Protein AF-A0A0H2KGY8-F1 (afdb_monomer_lite)

Organism: NCBI:txid264251

Radius of gyration: 19.15 Å; chains: 1; bounding box: 70×40×46 Å

InterPro domains:
  IPR005532 Sulfatase-modifying factor enzyme-like domain [PF03781] (2-150)
  IPR016187 C-type lectin fold [SSF56436] (2-151)
  IPR042095 Sulfatase-modifying factor enzyme superfamily [G3DSA:3.90.1580.10] (1-151)
  IPR051043 Sulfatase Modifying Factor and Kinase [PTHR23150] (2-151)

Foldseek 3Di:
DFLVVQLVVQQVQQVVVVWHRQWDDDPPDIAGPLATQTKDFAALLRLLCLQCLPPPDQHQDDDVQAEQACVVPDDAADPWPPHDAHNVRDGHSAERAWAWHPDALFLFFDAQWTWTGHYYNHHDSVQRTSPHIDTDHRPDDDRRYDHDIDGHRADDPPFRAGRPDGPVVSVVRLPDPDDRDPRGDHYDDDDPVVVVVVPDDPDDDDD

Structure (mmCIF, N/CA/C/O backbone):
data_AF-A0A0H2KGY8-F1
#
_entry.id   AF-A0A0H2KGY8-F1
#
loop_
_atom_site.group_PDB
_atom_site.id
_atom_site.type_symbol
_atom_site.label_atom_id
_atom_site.label_alt_id
_atom_site.label_comp_id
_atom_site.label_asym_id
_atom_site.label_entity_id
_atom_site.label_seq_id
_atom_site.pdbx_PDB_ins_code
_atom_site.Cartn_x
_atom_site.Cartn_y
_atom_site.Cartn_z
_atom_site.occupancy
_atom_site.B_iso_or_equiv
_atom_site.auth_seq_id
_atom_site.auth_comp_id
_atom_site.auth_asym_id
_atom_site.auth_atom_id
_atom_site.pdbx_PDB_model_num
ATOM 1 N N . MET A 1 1 ? -6.769 6.946 -8.749 1.00 94.50 1 MET A N 1
ATOM 2 C CA . MET A 1 1 ? -7.733 6.275 -7.845 1.00 94.50 1 MET A CA 1
ATOM 3 C C . MET A 1 1 ? -7.487 6.747 -6.419 1.00 94.50 1 MET A C 1
ATOM 5 O O . MET A 1 1 ? -6.328 6.918 -6.056 1.00 94.50 1 MET A O 1
ATOM 9 N N . THR A 1 2 ? -8.541 6.986 -5.640 1.00 98.50 2 THR A N 1
ATOM 10 C CA . THR A 1 2 ? -8.428 7.381 -4.224 1.00 98.50 2 THR A CA 1
ATOM 11 C C . THR A 1 2 ? -8.202 6.165 -3.323 1.00 98.50 2 THR A C 1
ATOM 13 O O . THR A 1 2 ? -8.442 5.025 -3.727 1.00 98.50 2 THR A O 1
ATOM 16 N N . TRP A 1 3 ? -7.773 6.387 -2.081 1.00 98.62 3 TRP A N 1
ATOM 17 C CA . TRP A 1 3 ? -7.630 5.303 -1.106 1.00 98.62 3 TRP A CA 1
ATOM 18 C C . TRP A 1 3 ? -8.990 4.683 -0.749 1.00 98.62 3 TRP A C 1
ATOM 20 O O . TRP A 1 3 ? -9.120 3.462 -0.666 1.00 98.62 3 TRP A O 1
ATOM 30 N N . PHE A 1 4 ? -10.035 5.511 -0.621 1.00 98.62 4 PHE A N 1
ATOM 31 C CA . PHE A 1 4 ? -11.399 5.034 -0.369 1.00 98.62 4 PHE A CA 1
ATOM 32 C C . PHE A 1 4 ? -11.933 4.159 -1.509 1.00 98.62 4 PHE A C 1
ATOM 34 O O . PHE A 1 4 ? -12.575 3.144 -1.254 1.00 98.62 4 PHE A O 1
ATOM 41 N N . GLU A 1 5 ? -11.639 4.499 -2.766 1.00 98.62 5 GLU A N 1
ATOM 42 C CA . GLU A 1 5 ? -11.985 3.638 -3.901 1.00 98.62 5 GLU A CA 1
ATOM 43 C C . GLU A 1 5 ? -11.273 2.290 -3.835 1.00 98.62 5 GLU A C 1
ATOM 45 O O . GLU A 1 5 ? -11.898 1.268 -4.102 1.00 98.62 5 GLU A O 1
ATOM 50 N N . ALA A 1 6 ? -9.996 2.269 -3.445 1.00 98.69 6 ALA A N 1
ATOM 51 C CA . ALA A 1 6 ? -9.239 1.030 -3.310 1.00 98.69 6 ALA A CA 1
ATOM 52 C C . ALA A 1 6 ? -9.815 0.128 -2.195 1.00 98.69 6 ALA A C 1
ATOM 54 O O . ALA A 1 6 ? -9.963 -1.081 -2.382 1.00 98.69 6 ALA A O 1
ATOM 55 N N . VAL A 1 7 ? -10.237 0.718 -1.071 1.00 98.75 7 VAL A N 1
ATOM 56 C CA . VAL A 1 7 ? -10.975 0.037 0.012 1.00 98.75 7 VAL A CA 1
ATOM 57 C C . VAL A 1 7 ? -12.304 -0.540 -0.485 1.00 98.75 7 VAL A C 1
ATOM 59 O O . VAL A 1 7 ? -12.612 -1.711 -0.245 1.00 98.75 7 VAL A O 1
ATOM 62 N N . LEU A 1 8 ? -13.098 0.259 -1.202 1.00 98.62 8 LEU A N 1
ATOM 63 C CA . LEU A 1 8 ? -14.385 -0.184 -1.741 1.00 98.62 8 LEU A CA 1
ATOM 64 C C . LEU A 1 8 ? -14.212 -1.280 -2.796 1.00 98.62 8 LEU A C 1
ATOM 66 O O . LEU A 1 8 ? -15.003 -2.225 -2.821 1.00 98.62 8 LEU A O 1
ATOM 70 N N . TRP A 1 9 ? -13.159 -1.195 -3.610 1.00 98.75 9 TRP A N 1
ATOM 71 C CA . TRP A 1 9 ? -12.784 -2.235 -4.561 1.00 98.75 9 TRP A CA 1
ATOM 72 C C . TRP A 1 9 ? -12.484 -3.553 -3.844 1.00 98.75 9 TRP A C 1
ATOM 74 O O . TRP A 1 9 ? -13.033 -4.584 -4.224 1.00 98.75 9 TRP A O 1
ATOM 84 N N . CYS A 1 10 ? -11.702 -3.524 -2.758 1.00 98.81 10 CYS A N 1
ATOM 85 C CA . CYS A 1 10 ? -11.408 -4.714 -1.950 1.00 98.81 10 CYS A CA 1
ATOM 86 C C . CYS A 1 10 ? -12.689 -5.371 -1.408 1.00 98.81 10 CYS A C 1
ATOM 88 O O . CYS A 1 10 ? -12.879 -6.586 -1.510 1.00 98.81 10 CYS A O 1
ATOM 90 N N . ASN A 1 11 ? -13.618 -4.565 -0.889 1.00 98.75 11 ASN A N 1
ATOM 91 C CA . ASN A 1 11 ? -14.912 -5.058 -0.424 1.00 98.75 11 ASN A CA 1
ATOM 92 C C . ASN A 1 11 ? -15.760 -5.648 -1.560 1.00 98.75 11 ASN A C 1
ATOM 94 O O . ASN A 1 11 ? -16.399 -6.683 -1.375 1.00 98.75 11 ASN A O 1
ATOM 98 N N . ALA A 1 12 ? -15.791 -5.008 -2.731 1.00 98.75 12 ALA A N 1
ATOM 99 C CA . ALA A 1 12 ? -16.514 -5.515 -3.896 1.00 98.75 12 ALA A CA 1
ATOM 100 C C . ALA A 1 12 ? -15.925 -6.847 -4.388 1.00 98.75 12 ALA A C 1
ATOM 102 O O . ALA A 1 12 ? -16.672 -7.808 -4.566 1.00 98.75 12 ALA A O 1
ATOM 103 N N . ALA A 1 13 ? -14.598 -6.933 -4.514 1.00 98.75 13 ALA A N 1
ATOM 104 C CA . ALA A 1 13 ? -13.891 -8.156 -4.885 1.00 98.75 13 ALA A CA 1
ATOM 105 C C . ALA A 1 13 ? -14.159 -9.296 -3.890 1.00 98.75 13 ALA A C 1
ATOM 107 O O . ALA A 1 13 ? -14.380 -10.432 -4.301 1.00 98.75 13 ALA A O 1
ATOM 108 N N . SER A 1 14 ? -14.222 -8.985 -2.589 1.00 98.75 14 SER A N 1
ATOM 109 C CA . SER A 1 14 ? -14.538 -9.973 -1.547 1.00 98.75 14 SER A CA 1
ATOM 110 C C . SER A 1 14 ? -15.927 -10.568 -1.750 1.00 98.75 14 SER A C 1
ATOM 112 O O . SER A 1 14 ? -16.069 -11.785 -1.796 1.00 98.75 14 SER A O 1
ATOM 114 N N . ARG A 1 15 ? -16.941 -9.725 -1.984 1.00 98.69 15 ARG A N 1
ATOM 115 C CA . ARG A 1 15 ? -18.316 -10.191 -2.230 1.00 98.69 15 ARG A CA 1
ATOM 116 C C . ARG A 1 15 ? -18.423 -11.042 -3.491 1.00 98.69 15 ARG A C 1
ATOM 118 O O . ARG A 1 15 ? -19.097 -12.065 -3.466 1.00 98.69 15 ARG A O 1
ATOM 125 N N . VAL A 1 16 ? -17.745 -10.648 -4.572 1.00 98.69 16 VAL A N 1
ATOM 126 C CA . VAL A 1 16 ? -17.701 -11.434 -5.819 1.00 98.69 16 VAL A CA 1
ATOM 127 C C . VAL A 1 16 ? -17.074 -12.810 -5.584 1.00 98.69 16 VAL A C 1
ATOM 129 O O . VAL A 1 16 ? -17.535 -13.795 -6.152 1.00 98.69 16 VAL A O 1
ATOM 132 N N . ALA A 1 17 ? -16.069 -12.893 -4.712 1.00 98.31 17 ALA A N 1
ATOM 133 C CA . ALA A 1 17 ? -15.433 -14.146 -4.320 1.00 98.31 17 ALA A CA 1
ATOM 134 C C . ALA A 1 17 ? -16.204 -14.940 -3.243 1.00 98.31 17 ALA A C 1
ATOM 136 O O . ALA A 1 17 ? -15.725 -15.988 -2.816 1.00 98.31 17 ALA A O 1
ATOM 137 N N . GLY A 1 18 ? -17.373 -14.469 -2.789 1.00 98.38 18 GLY A N 1
ATOM 138 C CA . GLY A 1 18 ? -18.147 -15.119 -1.724 1.00 98.38 18 GLY A CA 1
ATOM 139 C C . GLY A 1 18 ? -17.507 -15.016 -0.334 1.00 98.38 18 GLY A C 1
ATOM 140 O O . GLY A 1 18 ? -17.745 -15.870 0.514 1.00 98.38 18 GLY A O 1
ATOM 141 N N . LEU A 1 19 ? -16.675 -13.997 -0.111 1.00 98.38 19 LEU A N 1
ATOM 142 C CA . LEU A 1 19 ? -15.965 -13.743 1.140 1.00 98.38 19 LEU A CA 1
ATOM 143 C C . LEU A 1 19 ? -16.581 -12.559 1.884 1.00 98.38 19 LEU A C 1
ATOM 145 O O . LEU A 1 19 ? -17.023 -11.579 1.271 1.00 98.38 19 LEU A O 1
ATOM 149 N N . ASP A 1 20 ? -16.514 -12.608 3.212 1.00 97.62 20 ASP A N 1
ATOM 150 C CA . ASP A 1 20 ? -16.867 -11.467 4.049 1.00 97.62 20 ASP A CA 1
ATOM 151 C C . ASP A 1 20 ? -15.932 -10.282 3.748 1.00 97.62 20 ASP A C 1
ATOM 153 O O . ASP A 1 20 ? -14.711 -10.460 3.727 1.00 97.62 20 ASP A O 1
ATOM 157 N N . PRO A 1 21 ? -16.450 -9.063 3.513 1.00 98.31 21 PRO A N 1
ATOM 158 C CA . PRO A 1 21 ? -15.619 -7.885 3.277 1.00 98.31 21 PRO A CA 1
ATOM 159 C C . PRO A 1 21 ? -14.675 -7.578 4.446 1.00 98.31 21 PRO A C 1
ATOM 161 O O . PRO A 1 21 ? -15.061 -7.700 5.607 1.00 98.31 21 PRO A O 1
ATOM 164 N N . ALA A 1 22 ? -13.457 -7.118 4.148 1.00 97.81 22 ALA A N 1
ATOM 165 C CA . ALA A 1 22 ? -12.486 -6.756 5.181 1.00 97.81 22 ALA A CA 1
ATOM 166 C C . ALA A 1 22 ? -12.804 -5.423 5.868 1.00 97.81 22 ALA A C 1
ATOM 168 O O . ALA A 1 22 ? -12.417 -5.213 7.016 1.00 97.81 22 ALA A O 1
ATOM 169 N N . TYR A 1 23 ? -13.503 -4.510 5.191 1.00 98.00 23 TYR A N 1
ATOM 170 C CA . TYR A 1 23 ? -13.713 -3.157 5.694 1.00 98.00 23 TYR A CA 1
ATOM 171 C C . TYR A 1 23 ? -15.179 -2.849 5.982 1.00 98.00 23 TYR A C 1
ATOM 173 O O . TYR A 1 23 ? -16.049 -3.051 5.132 1.00 98.00 23 TYR A O 1
ATOM 181 N N . ARG A 1 24 ? -15.437 -2.239 7.140 1.00 97.31 24 ARG A N 1
ATOM 182 C CA . ARG A 1 24 ? -16.672 -1.497 7.421 1.00 97.31 24 ARG A CA 1
ATOM 183 C C . ARG A 1 24 ? -16.429 -0.017 7.135 1.00 97.31 24 ARG A C 1
ATOM 185 O O . ARG A 1 24 ? -15.443 0.542 7.613 1.00 97.31 24 ARG A O 1
ATOM 192 N N . VAL A 1 25 ? -17.304 0.592 6.338 1.00 97.00 25 VAL A N 1
ATOM 193 C CA . VAL A 1 25 ? -17.170 1.978 5.867 1.00 97.00 25 VAL A CA 1
ATOM 194 C C . VAL A 1 25 ? -18.399 2.775 6.297 1.00 97.00 25 VAL A C 1
ATOM 196 O O . VAL A 1 25 ? -19.513 2.414 5.930 1.00 97.00 25 VAL A O 1
ATOM 199 N N . GLU A 1 26 ? -18.182 3.852 7.049 1.00 94.44 26 GLU A N 1
ATOM 200 C CA . GLU A 1 26 ? -19.204 4.750 7.605 1.00 94.44 26 GLU A CA 1
ATOM 201 C C . GLU A 1 26 ? -18.752 6.202 7.389 1.00 94.44 26 GLU A C 1
ATOM 203 O O . GLU A 1 26 ? -17.868 6.715 8.079 1.00 94.44 26 GLU A O 1
ATOM 208 N N . GLY A 1 27 ? -19.303 6.874 6.373 1.00 91.31 27 GLY A N 1
ATOM 209 C CA . GLY A 1 27 ? -18.808 8.188 5.951 1.00 91.31 27 GLY A CA 1
ATOM 210 C C . GLY A 1 27 ? -17.329 8.129 5.539 1.00 91.31 27 GLY A C 1
ATOM 211 O O . GLY A 1 27 ? -16.971 7.391 4.623 1.00 91.31 27 GLY A O 1
ATOM 212 N N . ARG A 1 28 ? -16.465 8.903 6.216 1.00 91.06 28 ARG A N 1
ATOM 213 C CA . ARG A 1 28 ? -14.992 8.833 6.055 1.00 91.06 28 ARG A CA 1
ATOM 214 C C . ARG A 1 28 ? -14.332 7.789 6.965 1.00 91.06 28 ARG A C 1
ATOM 216 O O . ARG A 1 28 ? -13.154 7.483 6.789 1.00 91.06 28 ARG A O 1
ATOM 223 N N . GLY A 1 29 ? -15.069 7.245 7.932 1.00 93.81 29 GLY A N 1
ATOM 224 C CA . GLY A 1 29 ? -14.580 6.218 8.841 1.00 93.81 29 GLY A CA 1
ATOM 225 C C . GLY A 1 29 ? -14.447 4.879 8.125 1.00 93.81 29 GLY A C 1
ATOM 226 O O . GLY A 1 29 ? -15.413 4.364 7.570 1.00 93.81 29 GLY A O 1
ATOM 227 N N . VAL A 1 30 ? -13.249 4.297 8.157 1.00 96.31 30 VAL A N 1
ATOM 228 C CA . VAL A 1 30 ? -12.995 2.943 7.653 1.00 96.31 30 VAL A CA 1
ATOM 229 C C . VAL A 1 30 ? -12.371 2.123 8.767 1.00 96.31 30 VAL A C 1
ATOM 231 O O . VAL A 1 30 ? -11.297 2.461 9.263 1.00 96.31 30 VAL A O 1
ATOM 234 N N . ARG A 1 31 ? -13.043 1.037 9.151 1.00 95.19 31 ARG A N 1
ATOM 235 C CA . ARG A 1 31 ? -12.545 0.067 10.131 1.00 95.19 31 ARG A CA 1
ATOM 236 C C . ARG A 1 31 ? -12.232 -1.241 9.422 1.00 95.19 31 ARG A C 1
ATOM 238 O O . ARG A 1 31 ? -13.043 -1.725 8.636 1.00 95.19 31 ARG A O 1
ATOM 245 N N . TRP A 1 32 ? -11.068 -1.807 9.708 1.00 96.19 32 TRP A N 1
ATOM 246 C CA . TRP A 1 32 ? -10.650 -3.103 9.184 1.00 96.19 32 TRP A CA 1
ATOM 247 C C . TRP A 1 32 ? -10.973 -4.216 10.189 1.00 96.19 32 TRP A C 1
ATOM 249 O O . TRP A 1 32 ? -10.483 -4.180 11.316 1.00 96.19 32 TRP A O 1
ATOM 259 N N . ASP A 1 33 ? -11.775 -5.208 9.785 1.00 96.00 33 ASP A N 1
ATOM 260 C CA . ASP A 1 33 ? -11.857 -6.494 10.487 1.00 96.00 33 ASP A CA 1
ATOM 261 C C . ASP A 1 33 ? -10.672 -7.369 10.058 1.00 96.00 33 ASP A C 1
ATOM 263 O O . ASP A 1 33 ? -10.681 -8.005 9.002 1.00 96.00 33 ASP A O 1
ATOM 267 N N . VAL A 1 34 ? -9.634 -7.397 10.893 1.00 96.12 34 VAL A N 1
ATOM 268 C CA . VAL A 1 34 ? -8.391 -8.154 10.659 1.00 96.12 34 VAL A CA 1
ATOM 269 C C . VAL A 1 34 ? -8.590 -9.674 10.596 1.00 96.12 34 VAL A C 1
ATOM 271 O O . VAL A 1 34 ? -7.661 -10.393 10.226 1.00 96.12 34 VAL A O 1
ATOM 274 N N . ARG A 1 35 ? -9.786 -10.177 10.930 1.00 95.50 35 ARG A N 1
ATOM 275 C CA . ARG 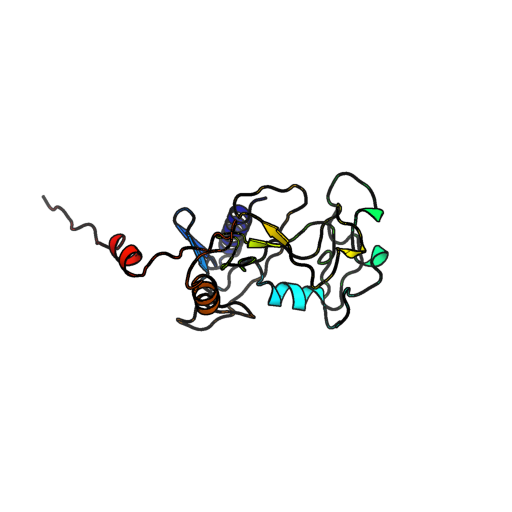A 1 35 ? -10.149 -11.601 10.854 1.00 95.50 35 ARG A CA 1
ATOM 276 C C . ARG A 1 35 ? -10.866 -11.969 9.561 1.00 95.50 35 ARG A C 1
ATOM 278 O O . ARG A 1 35 ? -11.108 -13.147 9.317 1.00 95.50 35 ARG A O 1
ATOM 285 N N . SER A 1 36 ? -11.256 -10.982 8.760 1.00 96.44 36 SER A N 1
ATOM 286 C CA . SER A 1 36 ? -11.915 -11.244 7.487 1.00 96.44 36 SER A CA 1
ATOM 287 C C . SER A 1 36 ? -10.983 -12.026 6.558 1.00 96.44 36 SER A C 1
ATOM 289 O O . SER A 1 36 ? -9.810 -11.692 6.403 1.00 96.44 36 SER A O 1
ATOM 291 N N . ALA A 1 37 ? -11.530 -13.046 5.895 1.00 97.12 37 ALA A N 1
ATOM 292 C CA . ALA A 1 37 ? -10.838 -13.775 4.837 1.00 97.12 37 ALA A CA 1
ATOM 293 C C . ALA A 1 37 ? -10.828 -13.024 3.486 1.00 97.12 37 ALA A C 1
ATOM 295 O O . ALA A 1 37 ? -10.258 -13.517 2.511 1.00 97.12 37 ALA A O 1
ATOM 296 N N . GLY A 1 38 ? -11.482 -11.861 3.414 1.00 98.31 38 GLY A N 1
ATOM 297 C CA . GLY A 1 38 ? -11.648 -11.057 2.212 1.00 98.31 38 GLY A CA 1
ATOM 298 C C . GLY A 1 38 ? -10.370 -10.374 1.725 1.00 98.31 38 GLY A C 1
ATOM 299 O O . GLY A 1 38 ? -9.297 -10.452 2.329 1.00 98.31 38 GLY A O 1
ATOM 300 N N . TYR A 1 39 ? -10.506 -9.687 0.594 1.00 98.81 39 TYR A N 1
ATOM 301 C CA . TYR A 1 39 ? -9.469 -8.828 0.037 1.00 98.81 39 TYR A CA 1
ATOM 302 C C . TYR A 1 39 ? -9.341 -7.534 0.831 1.00 98.81 39 TYR A C 1
ATOM 304 O O . TYR A 1 39 ? -10.320 -6.997 1.356 1.00 98.81 39 TYR A O 1
ATOM 312 N N . ARG A 1 40 ? -8.119 -7.010 0.859 1.00 98.62 40 ARG A N 1
ATOM 313 C CA . ARG A 1 40 ? -7.737 -5.798 1.580 1.00 98.62 40 ARG A CA 1
ATOM 314 C C . ARG A 1 40 ? -6.497 -5.164 0.959 1.00 98.62 40 ARG A C 1
ATOM 316 O O . ARG A 1 40 ? -5.756 -5.812 0.223 1.00 98.62 40 ARG A O 1
ATOM 323 N N . LEU A 1 41 ? -6.234 -3.912 1.304 1.00 98.69 41 LEU A N 1
ATOM 324 C CA . LEU A 1 41 ? -4.923 -3.313 1.090 1.00 98.69 41 LEU A CA 1
ATOM 325 C C . LEU A 1 41 ? -3.885 -4.001 1.997 1.00 98.69 41 LEU A C 1
ATOM 327 O O . LEU A 1 41 ? -4.217 -4.374 3.131 1.00 98.69 41 LEU A O 1
ATOM 331 N N . PRO A 1 42 ? -2.642 -4.184 1.525 1.00 98.62 42 PRO A N 1
ATOM 332 C CA . PRO A 1 42 ? -1.557 -4.666 2.366 1.00 98.62 42 PRO A CA 1
ATOM 333 C C . PRO A 1 42 ? -1.198 -3.619 3.425 1.00 98.62 42 PRO A C 1
ATOM 335 O O . PRO A 1 42 ? -1.366 -2.412 3.207 1.00 98.62 42 PRO A O 1
ATOM 338 N N . THR A 1 43 ? -0.658 -4.065 4.556 1.00 98.50 43 THR A N 1
ATOM 339 C CA . THR A 1 43 ? 0.103 -3.160 5.426 1.00 98.50 43 THR A CA 1
ATOM 340 C C . THR A 1 43 ? 1.419 -2.776 4.744 1.00 98.50 43 THR A C 1
ATOM 342 O O . THR A 1 43 ? 1.901 -3.476 3.850 1.00 98.50 43 THR A O 1
ATOM 345 N N . GLU A 1 44 ? 2.061 -1.689 5.170 1.00 98.31 44 GLU A N 1
ATOM 346 C CA . GLU A 1 44 ? 3.386 -1.315 4.662 1.00 98.31 44 GLU A CA 1
ATOM 347 C C . GLU A 1 44 ? 4.432 -2.409 4.893 1.00 98.31 44 GLU A C 1
ATOM 349 O O . GLU A 1 44 ? 5.338 -2.579 4.073 1.00 98.31 44 GLU A O 1
ATOM 354 N N . ALA A 1 45 ? 4.323 -3.136 6.007 1.00 97.94 45 ALA A N 1
ATOM 355 C CA . ALA A 1 45 ? 5.247 -4.210 6.346 1.00 97.94 45 ALA A CA 1
ATOM 356 C C . ALA A 1 45 ? 5.029 -5.438 5.453 1.00 97.94 45 ALA A C 1
ATOM 358 O O . ALA A 1 45 ? 6.003 -5.998 4.947 1.00 97.94 45 ALA A O 1
ATOM 359 N N . GLU A 1 46 ? 3.775 -5.820 5.197 1.00 98.44 46 GLU A N 1
ATOM 360 C CA . GLU A 1 46 ? 3.452 -6.872 4.227 1.00 98.44 46 GLU A CA 1
ATOM 361 C C . GLU A 1 46 ? 3.923 -6.490 2.828 1.00 98.44 46 GLU A C 1
ATOM 363 O O . GLU A 1 46 ? 4.574 -7.292 2.158 1.00 98.44 46 GLU A O 1
ATOM 368 N N . TRP A 1 47 ? 3.645 -5.254 2.407 1.00 98.75 47 TRP A N 1
ATOM 369 C CA . TRP A 1 47 ? 4.053 -4.741 1.107 1.00 98.75 47 TRP A CA 1
ATOM 370 C C . TRP A 1 47 ? 5.574 -4.788 0.946 1.00 98.75 47 TRP A C 1
ATOM 372 O O . TRP A 1 47 ? 6.080 -5.283 -0.062 1.00 98.75 47 TRP A O 1
ATOM 382 N N . GLU A 1 48 ? 6.329 -4.321 1.947 1.00 98.69 48 GLU A N 1
ATOM 383 C CA . GLU A 1 48 ? 7.790 -4.314 1.872 1.00 98.69 48 GLU A CA 1
ATOM 384 C C . GLU A 1 48 ? 8.361 -5.731 1.867 1.00 98.69 48 GLU A C 1
ATOM 386 O O . GLU A 1 48 ? 9.259 -6.024 1.074 1.00 98.69 48 GLU A O 1
ATOM 391 N N . HIS A 1 49 ? 7.837 -6.618 2.714 1.00 98.12 49 HIS A N 1
ATOM 392 C CA . HIS A 1 49 ? 8.249 -8.018 2.747 1.00 98.12 49 HIS A CA 1
ATOM 393 C C . HIS A 1 49 ? 8.008 -8.695 1.391 1.00 98.12 49 HIS A C 1
ATOM 395 O O . HIS A 1 49 ? 8.918 -9.307 0.824 1.00 98.12 49 HIS A O 1
ATOM 401 N N . ALA A 1 50 ? 6.805 -8.512 0.844 1.00 98.44 50 ALA A N 1
ATOM 402 C CA . ALA A 1 50 ? 6.407 -9.025 -0.455 1.00 98.44 50 ALA A CA 1
ATOM 403 C C . ALA A 1 50 ? 7.290 -8.464 -1.574 1.00 98.44 50 ALA A C 1
ATOM 405 O O . ALA A 1 50 ? 7.793 -9.240 -2.380 1.00 98.44 50 ALA A O 1
ATOM 406 N N . CYS A 1 51 ? 7.548 -7.151 -1.595 1.00 98.75 51 CYS A N 1
ATOM 407 C CA . CYS A 1 51 ? 8.427 -6.502 -2.568 1.00 98.75 51 CYS A CA 1
ATOM 408 C C . CYS A 1 51 ? 9.855 -7.047 -2.492 1.00 98.75 51 CYS A C 1
ATOM 410 O O . CYS A 1 51 ? 10.478 -7.301 -3.523 1.00 98.75 51 CYS A O 1
ATOM 412 N N . ARG A 1 52 ? 10.399 -7.212 -1.283 1.00 98.69 52 ARG A N 1
ATOM 413 C CA . ARG A 1 52 ? 11.775 -7.674 -1.077 1.00 98.69 52 ARG A CA 1
ATOM 414 C C . ARG A 1 52 ? 11.998 -9.089 -1.585 1.00 98.69 52 ARG A C 1
ATOM 416 O O . ARG A 1 52 ? 13.110 -9.367 -2.036 1.00 98.69 52 ARG A O 1
ATOM 423 N N . GLY A 1 53 ? 10.993 -9.965 -1.510 1.00 98.00 53 GLY A N 1
ATOM 424 C CA . GLY A 1 53 ? 11.080 -11.332 -2.032 1.00 98.00 53 GLY A CA 1
ATOM 425 C C . GLY A 1 53 ? 12.325 -12.076 -1.534 1.00 98.00 53 GLY A C 1
ATOM 426 O O . GLY A 1 53 ? 13.040 -12.678 -2.325 1.00 98.00 53 GLY A O 1
ATOM 427 N N . GLY A 1 54 ? 12.661 -11.929 -0.247 1.00 97.31 54 GLY A N 1
ATOM 428 C CA . GLY A 1 54 ? 13.855 -12.523 0.373 1.00 97.31 54 GLY A CA 1
ATOM 429 C C . GLY A 1 54 ? 15.156 -11.709 0.280 1.00 97.31 54 GLY A C 1
ATOM 430 O O . GLY A 1 54 ? 16.152 -12.090 0.890 1.00 97.31 54 GLY A O 1
ATOM 431 N N . THR A 1 55 ? 15.179 -10.575 -0.426 1.00 97.88 55 THR A N 1
ATOM 432 C CA . THR A 1 55 ? 16.362 -9.697 -0.506 1.00 97.88 55 THR A CA 1
ATOM 433 C C . THR A 1 55 ? 16.392 -8.640 0.606 1.00 97.88 55 THR A C 1
ATOM 435 O O . THR A 1 55 ? 15.362 -8.142 1.056 1.00 97.88 55 THR A O 1
ATOM 438 N N . SER A 1 56 ? 17.586 -8.233 1.041 1.00 96.50 56 SER A N 1
ATOM 439 C CA . SER A 1 56 ? 17.776 -7.133 2.007 1.00 96.50 56 SER A CA 1
ATOM 440 C C . SER A 1 56 ? 18.098 -5.787 1.342 1.00 96.50 56 SER A C 1
ATOM 442 O O . SER A 1 56 ? 18.036 -4.736 1.982 1.00 96.50 56 SER A O 1
ATOM 444 N N . GLY A 1 57 ? 18.419 -5.803 0.046 1.00 96.19 57 GLY A N 1
ATOM 445 C CA . GLY A 1 57 ? 18.800 -4.620 -0.719 1.00 96.19 57 GLY A CA 1
ATOM 446 C C . GLY A 1 57 ? 17.644 -3.641 -0.968 1.00 96.19 57 GLY A C 1
ATOM 447 O O . GLY A 1 57 ? 16.481 -3.945 -0.707 1.00 96.19 57 GLY A O 1
ATOM 448 N N . PRO A 1 58 ? 17.938 -2.447 -1.509 1.00 97.25 58 PRO A N 1
ATOM 449 C CA . PRO A 1 58 ? 16.912 -1.464 -1.857 1.00 97.25 58 PRO A CA 1
ATOM 450 C C . PRO A 1 58 ? 16.008 -1.917 -3.012 1.00 97.25 58 PRO A C 1
ATOM 452 O O . PRO A 1 58 ? 14.943 -1.340 -3.200 1.00 97.25 58 PRO A O 1
ATOM 455 N N . ARG A 1 59 ? 16.436 -2.903 -3.806 1.00 98.25 59 ARG A N 1
ATOM 456 C CA . ARG A 1 59 ? 15.693 -3.502 -4.920 1.00 98.25 59 ARG A CA 1
ATOM 457 C C . ARG A 1 59 ? 16.030 -4.989 -4.988 1.00 98.25 59 ARG A C 1
ATOM 459 O O . ARG A 1 59 ? 17.126 -5.372 -4.581 1.00 98.25 59 ARG A O 1
ATOM 466 N N . TYR A 1 60 ? 15.137 -5.788 -5.564 1.00 97.94 60 TYR A N 1
ATOM 467 C CA . TYR A 1 60 ? 15.347 -7.225 -5.788 1.00 97.94 60 TYR A CA 1
ATOM 468 C C . TYR A 1 60 ? 16.078 -7.540 -7.108 1.00 97.94 60 TYR A C 1
ATOM 470 O O . TYR A 1 60 ? 16.215 -8.699 -7.482 1.00 97.94 60 TYR A O 1
ATOM 478 N N . GLY A 1 61 ? 16.569 -6.517 -7.815 1.00 97.62 61 GLY A N 1
ATOM 479 C CA . GLY A 1 61 ? 17.375 -6.663 -9.024 1.00 97.62 61 GLY A CA 1
ATOM 480 C C . GLY A 1 61 ? 17.811 -5.316 -9.618 1.00 97.62 61 GLY A C 1
ATOM 481 O O . GLY A 1 61 ? 17.503 -4.257 -9.053 1.00 97.62 61 GLY A O 1
ATOM 482 N N . PRO A 1 62 ? 18.544 -5.331 -10.748 1.00 97.75 62 PRO A N 1
ATOM 483 C CA . PRO A 1 62 ? 18.911 -4.122 -11.483 1.00 97.75 62 PRO A CA 1
ATOM 484 C C . PRO A 1 62 ? 17.664 -3.350 -11.923 1.00 97.75 62 PRO A C 1
ATOM 486 O O . PRO A 1 62 ? 16.760 -3.935 -12.511 1.00 97.75 62 PRO A O 1
ATOM 489 N N . VAL A 1 63 ? 17.614 -2.039 -11.665 1.00 97.38 63 VAL A N 1
ATOM 490 C CA . VAL A 1 63 ? 16.377 -1.242 -11.795 1.00 97.38 63 VAL A CA 1
ATOM 491 C C . VAL A 1 63 ? 15.722 -1.345 -13.178 1.00 97.38 63 VAL A C 1
ATOM 493 O O . VAL A 1 63 ? 14.535 -1.634 -13.246 1.00 97.38 63 VAL A O 1
ATOM 496 N N . GLY A 1 64 ? 16.493 -1.250 -14.266 1.00 97.00 64 GLY A N 1
ATOM 497 C CA . GLY A 1 64 ? 15.962 -1.373 -15.631 1.00 97.00 64 GLY A CA 1
ATOM 498 C C . GLY A 1 64 ? 15.453 -2.773 -16.002 1.00 97.00 64 GLY A C 1
ATOM 499 O O . GLY A 1 64 ? 14.809 -2.933 -17.031 1.00 97.00 64 GLY A O 1
ATOM 500 N N . ALA A 1 65 ? 15.726 -3.796 -15.186 1.00 98.25 65 ALA A N 1
ATOM 501 C CA . ALA A 1 65 ? 15.205 -5.148 -15.381 1.00 98.25 65 ALA A CA 1
ATOM 502 C C . ALA A 1 65 ? 13.929 -5.413 -14.566 1.00 98.25 65 ALA A C 1
ATOM 504 O O . ALA A 1 65 ? 13.122 -6.252 -14.963 1.00 98.25 65 ALA A O 1
ATOM 505 N N . VAL A 1 66 ? 13.747 -4.714 -13.440 1.00 98.44 66 VAL A N 1
ATOM 506 C CA . VAL A 1 66 ? 12.707 -5.028 -12.445 1.00 98.44 66 VAL A CA 1
ATOM 507 C C . VAL A 1 66 ? 11.655 -3.940 -12.252 1.00 98.44 66 VAL A C 1
ATOM 509 O O . VAL A 1 66 ? 10.660 -4.200 -11.584 1.00 98.44 66 VAL A O 1
ATOM 512 N N . ALA A 1 67 ? 11.863 -2.742 -12.799 1.00 98.31 67 ALA A N 1
ATOM 513 C CA . ALA A 1 67 ? 10.992 -1.598 -12.563 1.00 98.31 67 ALA A CA 1
ATOM 514 C C . ALA A 1 67 ? 10.734 -0.774 -13.827 1.00 98.31 67 ALA A C 1
ATOM 516 O O . ALA A 1 67 ? 11.549 -0.743 -14.751 1.00 98.31 67 ALA A O 1
ATOM 517 N N . TRP A 1 68 ? 9.595 -0.086 -13.827 1.00 97.94 68 TRP A N 1
ATOM 518 C CA . TRP A 1 68 ? 9.284 0.997 -14.758 1.00 97.94 68 TRP A CA 1
ATOM 519 C C . TRP A 1 68 ? 9.478 2.338 -14.055 1.00 97.94 68 TRP A C 1
ATOM 521 O O . TRP A 1 68 ? 8.860 2.583 -13.019 1.00 97.94 68 TRP A O 1
ATOM 531 N N . THR A 1 69 ? 10.336 3.192 -14.596 1.00 98.00 69 THR A N 1
ATOM 532 C CA . THR A 1 69 ? 10.772 4.451 -13.974 1.00 98.00 69 THR A CA 1
ATOM 533 C C . THR A 1 69 ? 10.794 5.583 -14.998 1.00 98.00 69 THR A C 1
ATOM 535 O O . THR A 1 69 ? 10.609 5.348 -16.192 1.00 98.00 69 THR A O 1
ATOM 538 N N . ALA A 1 70 ? 11.109 6.802 -14.556 1.00 97.38 70 ALA A N 1
ATOM 539 C CA . ALA A 1 70 ? 11.204 7.962 -15.441 1.00 97.38 70 ALA A CA 1
ATOM 540 C C . ALA A 1 70 ? 12.247 7.789 -16.560 1.00 97.38 70 ALA A C 1
ATOM 542 O O . ALA A 1 70 ? 12.123 8.412 -17.613 1.00 97.38 70 ALA A O 1
ATOM 543 N N . ASP A 1 71 ? 13.261 6.942 -16.353 1.00 97.62 71 ASP A N 1
ATOM 544 C CA . ASP A 1 71 ? 14.302 6.668 -17.351 1.00 97.62 71 ASP A CA 1
ATOM 545 C C . ASP A 1 71 ? 13.767 5.868 -18.554 1.00 97.62 71 ASP A C 1
ATOM 547 O O . ASP A 1 71 ? 14.364 5.902 -19.628 1.00 97.62 71 ASP A O 1
ATOM 551 N N . ASP A 1 72 ? 12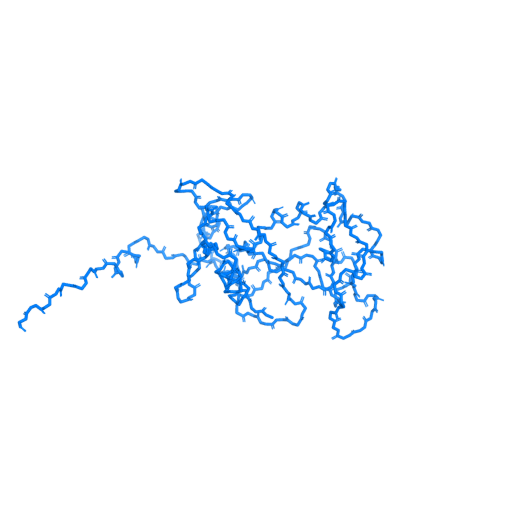.629 5.184 -18.402 1.00 96.88 72 ASP A N 1
ATOM 552 C CA . ASP A 1 72 ? 11.973 4.434 -19.480 1.00 96.88 72 ASP A CA 1
ATOM 553 C C . ASP A 1 72 ? 11.127 5.331 -20.402 1.00 96.88 72 ASP A C 1
ATOM 555 O O . ASP A 1 72 ? 10.643 4.881 -21.446 1.00 96.88 72 ASP A O 1
ATOM 559 N N . GLY A 1 73 ? 10.942 6.600 -20.022 1.00 91.81 73 GLY A N 1
ATOM 560 C CA . GLY A 1 73 ? 10.102 7.566 -20.722 1.00 91.81 73 GLY A CA 1
ATOM 561 C C . GLY A 1 73 ? 8.614 7.194 -20.747 1.00 91.81 73 GLY A C 1
ATOM 562 O O . GLY A 1 73 ? 8.178 6.181 -20.200 1.00 91.81 73 GLY A O 1
ATOM 563 N N . GLY A 1 74 ? 7.819 8.021 -21.431 1.00 87.19 74 GLY A N 1
ATOM 564 C CA . GLY A 1 74 ? 6.364 7.883 -21.543 1.00 87.19 74 GLY A CA 1
ATOM 565 C C . GLY A 1 74 ? 5.569 8.823 -20.646 1.00 87.19 74 GLY A C 1
ATOM 566 O O . GLY A 1 74 ? 6.128 9.612 -19.892 1.00 87.19 74 GLY A O 1
ATOM 567 N N . ASP A 1 75 ? 4.252 8.721 -20.774 1.00 91.81 75 ASP A N 1
ATOM 568 C CA . ASP A 1 75 ? 3.237 9.592 -20.178 1.00 91.81 75 ASP A CA 1
ATOM 569 C C . ASP A 1 75 ? 2.228 8.817 -19.311 1.00 91.81 75 ASP A C 1
ATOM 571 O O . ASP A 1 75 ? 1.155 9.323 -18.995 1.00 91.81 75 ASP A O 1
ATOM 575 N N . GLY A 1 76 ? 2.552 7.579 -18.925 1.00 95.31 76 GLY A N 1
ATOM 576 C CA . GLY A 1 76 ? 1.627 6.748 -18.170 1.00 95.31 76 GLY A CA 1
ATOM 577 C C . GLY A 1 76 ? 2.169 5.378 -17.769 1.00 95.31 76 GLY A C 1
ATOM 578 O O . GLY A 1 76 ? 3.263 4.978 -18.192 1.00 95.31 76 GLY A O 1
ATOM 579 N N . PRO A 1 77 ? 1.379 4.632 -16.974 1.00 96.31 77 PRO A N 1
ATOM 580 C CA . PRO A 1 77 ? 1.726 3.285 -16.552 1.00 96.31 77 PRO A CA 1
ATOM 581 C C . PRO A 1 77 ? 1.863 2.333 -17.745 1.00 96.31 77 PRO A C 1
ATOM 583 O O . PRO A 1 77 ? 1.312 2.542 -18.829 1.00 96.31 77 PRO A O 1
ATOM 586 N N . ARG A 1 78 ? 2.613 1.254 -17.535 1.00 96.94 78 ARG A N 1
ATOM 587 C CA . ARG A 1 78 ? 2.838 0.186 -18.513 1.00 96.94 78 ARG A CA 1
ATOM 588 C C . ARG A 1 78 ? 1.959 -1.028 -18.208 1.00 96.94 78 ARG A C 1
ATOM 590 O O . ARG A 1 78 ? 1.562 -1.208 -17.052 1.00 96.94 78 ARG A O 1
ATOM 597 N N . PRO A 1 79 ? 1.677 -1.882 -19.214 1.00 97.19 79 PRO A N 1
ATOM 598 C CA . PRO A 1 79 ? 1.073 -3.186 -18.971 1.00 97.19 79 PRO A CA 1
ATOM 599 C C . PRO A 1 79 ? 1.820 -3.942 -17.867 1.00 97.19 79 PRO A C 1
ATOM 601 O O . PRO A 1 79 ? 3.055 -3.966 -17.846 1.00 97.19 79 PRO A O 1
ATOM 604 N N . VAL A 1 80 ? 1.059 -4.530 -16.943 1.00 98.12 80 VAL A N 1
ATOM 605 C CA . VAL A 1 80 ? 1.608 -5.280 -15.806 1.00 98.12 80 VAL A CA 1
ATOM 606 C C . VAL A 1 80 ? 2.427 -6.482 -16.274 1.00 98.12 80 VAL A C 1
ATOM 608 O O . VAL A 1 80 ? 2.203 -7.020 -17.359 1.00 98.12 80 VAL A O 1
ATOM 611 N N . ALA A 1 81 ? 3.370 -6.909 -15.439 1.00 97.94 81 ALA A N 1
ATOM 612 C CA . ALA A 1 81 ? 4.294 -8.010 -15.687 1.00 97.94 81 ALA A CA 1
AT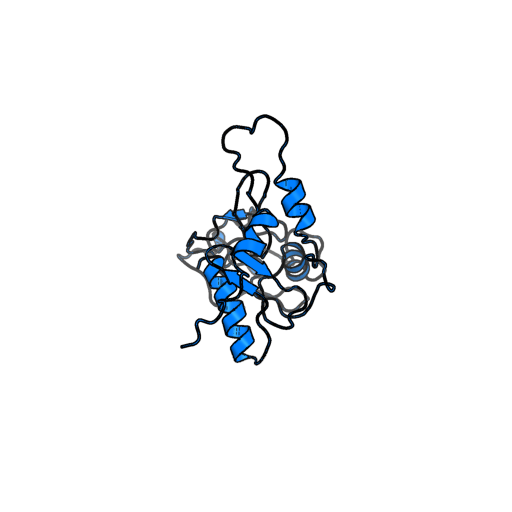OM 613 C C . ALA A 1 81 ? 5.210 -7.820 -16.914 1.00 97.94 81 ALA A C 1
ATOM 615 O O . ALA A 1 81 ? 5.713 -8.788 -17.480 1.00 97.94 81 ALA A O 1
ATOM 616 N N . GLY A 1 82 ? 5.483 -6.567 -17.299 1.00 97.44 82 GLY A N 1
ATOM 617 C CA . GLY A 1 82 ? 6.453 -6.229 -18.351 1.00 97.44 82 GLY A CA 1
ATOM 618 C C . GLY A 1 82 ? 7.924 -6.260 -17.904 1.00 97.44 82 GLY A C 1
ATOM 619 O O . GLY A 1 82 ? 8.827 -6.220 -18.740 1.00 97.44 82 GLY A O 1
ATOM 620 N N . ARG A 1 83 ? 8.178 -6.321 -16.591 1.00 98.00 83 ARG A N 1
ATOM 621 C CA . ARG A 1 83 ? 9.510 -6.426 -15.969 1.00 98.00 83 ARG A CA 1
ATOM 622 C C . ARG A 1 83 ? 9.647 -7.728 -15.184 1.00 98.00 83 ARG A C 1
ATOM 624 O O . ARG A 1 83 ? 8.647 -8.382 -14.885 1.00 98.00 83 ARG A O 1
ATOM 631 N N . LEU A 1 84 ? 10.882 -8.111 -14.854 1.00 98.62 84 LEU A N 1
ATOM 632 C CA . LEU A 1 84 ? 11.158 -9.353 -14.130 1.00 98.62 84 LEU A CA 1
ATOM 633 C C . LEU A 1 84 ? 10.508 -9.346 -12.735 1.00 98.62 84 LEU A C 1
ATOM 635 O O . LEU A 1 84 ? 10.563 -8.320 -12.047 1.00 98.62 84 LEU A O 1
ATOM 639 N N . PRO A 1 85 ? 9.932 -10.481 -12.298 1.00 98.75 85 PRO A N 1
ATOM 640 C CA . PRO A 1 85 ? 9.390 -10.602 -10.956 1.00 98.75 85 PRO A CA 1
ATOM 641 C C . PRO A 1 85 ? 10.503 -10.734 -9.915 1.00 98.75 85 PRO A C 1
ATOM 643 O O . PRO A 1 85 ? 11.658 -11.032 -10.233 1.00 98.75 85 PRO A O 1
ATOM 646 N N . ASN A 1 86 ? 10.140 -10.567 -8.648 1.00 98.62 86 ASN A N 1
ATOM 647 C CA . ASN A 1 86 ? 10.988 -10.979 -7.533 1.00 98.62 86 ASN A CA 1
ATOM 648 C C . ASN A 1 86 ? 10.895 -12.500 -7.268 1.00 98.62 86 ASN A C 1
ATOM 650 O O . ASN A 1 86 ? 10.170 -13.224 -7.951 1.00 98.62 86 ASN A O 1
ATOM 654 N N . ALA A 1 87 ? 11.606 -13.004 -6.252 1.00 98.56 87 ALA A N 1
ATOM 655 C CA . ALA A 1 87 ? 11.638 -14.441 -5.949 1.00 98.56 87 ALA A CA 1
ATOM 656 C C . ALA A 1 87 ? 10.298 -15.023 -5.450 1.00 98.56 87 ALA A C 1
ATOM 658 O O . ALA A 1 87 ? 10.147 -16.240 -5.407 1.00 98.56 87 ALA A O 1
ATOM 659 N N . PHE A 1 88 ? 9.323 -14.180 -5.091 1.00 98.44 88 PHE A N 1
ATOM 660 C CA . PHE A 1 88 ? 7.955 -14.603 -4.765 1.00 98.44 88 PHE A CA 1
ATOM 661 C C . PHE A 1 88 ? 7.034 -14.610 -5.994 1.00 98.44 88 PHE A C 1
ATOM 663 O O . PHE A 1 88 ? 5.843 -14.881 -5.868 1.00 98.44 88 PHE A O 1
ATOM 670 N N . GLY A 1 89 ? 7.563 -14.308 -7.185 1.00 98.44 89 GLY A N 1
ATOM 671 C CA . GLY A 1 89 ? 6.782 -14.227 -8.418 1.00 98.44 89 GLY A CA 1
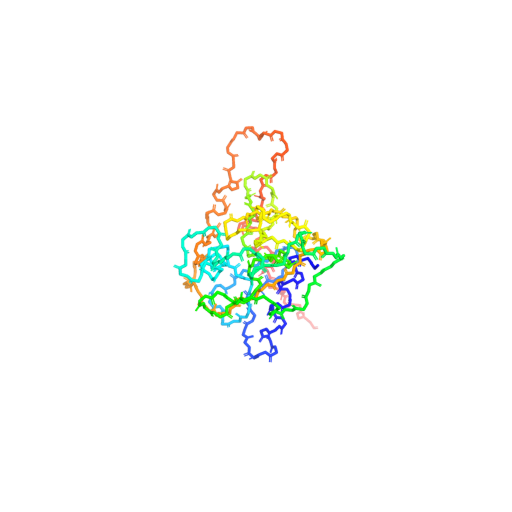ATOM 672 C C . GLY A 1 89 ? 5.980 -12.931 -8.556 1.00 98.44 89 GLY A C 1
ATOM 673 O O . GLY A 1 89 ? 5.121 -12.839 -9.429 1.00 98.44 89 GLY A O 1
ATOM 674 N N . LEU A 1 90 ? 6.233 -11.922 -7.714 1.00 98.56 90 LEU A N 1
ATOM 675 C CA . LEU A 1 90 ? 5.525 -10.647 -7.786 1.00 98.56 90 LEU A CA 1
ATOM 676 C C . LEU A 1 90 ? 6.198 -9.712 -8.786 1.00 98.56 90 LEU A C 1
ATOM 678 O O . LEU A 1 90 ? 7.401 -9.459 -8.709 1.00 98.56 90 LEU A O 1
ATOM 682 N N . HIS A 1 91 ? 5.388 -9.175 -9.692 1.00 98.69 91 HIS A N 1
ATOM 683 C CA . HIS A 1 91 ? 5.780 -8.145 -10.644 1.00 98.69 91 HIS A CA 1
ATOM 684 C C . HIS A 1 91 ? 5.375 -6.755 -10.156 1.00 98.69 91 HIS A C 1
ATOM 686 O O . HIS A 1 91 ? 4.424 -6.605 -9.379 1.00 98.69 91 HIS A O 1
ATOM 692 N N . ASP A 1 92 ? 6.089 -5.751 -10.666 1.00 98.44 92 ASP A N 1
ATOM 693 C CA . ASP A 1 92 ? 5.760 -4.329 -10.538 1.00 98.44 92 ASP A CA 1
ATOM 694 C C . ASP A 1 92 ? 5.581 -3.849 -9.089 1.00 98.44 92 ASP A C 1
ATOM 696 O O . ASP A 1 92 ? 4.891 -2.870 -8.845 1.00 98.44 92 ASP A O 1
ATOM 700 N N . THR A 1 93 ? 6.217 -4.499 -8.105 1.00 98.38 93 THR A N 1
ATOM 701 C CA . THR A 1 93 ? 6.307 -3.930 -6.747 1.00 98.38 93 THR A CA 1
ATOM 702 C C . THR A 1 93 ? 7.330 -2.789 -6.692 1.00 98.38 93 THR A C 1
ATOM 704 O O . THR A 1 93 ? 7.481 -2.132 -5.672 1.00 98.38 93 THR A O 1
ATOM 707 N N . LEU A 1 94 ? 8.086 -2.551 -7.766 1.00 98.44 94 LEU A N 1
ATOM 708 C CA . LEU A 1 94 ? 8.973 -1.403 -7.919 1.00 98.44 94 LEU A CA 1
ATOM 709 C C . LEU A 1 94 ? 8.620 -0.668 -9.211 1.00 98.44 94 LEU A C 1
ATOM 711 O O . LEU A 1 94 ? 8.724 -1.238 -10.297 1.00 98.44 94 LEU A O 1
ATOM 715 N N . GLY A 1 95 ? 8.281 0.614 -9.098 1.00 98.19 95 GLY A N 1
ATOM 716 C CA . GLY A 1 95 ? 7.934 1.442 -10.246 1.00 98.19 95 GLY A CA 1
ATOM 717 C C . GLY A 1 95 ? 6.542 1.136 -10.800 1.00 98.19 95 GLY A C 1
ATOM 718 O O . GLY A 1 95 ? 5.704 0.538 -10.137 1.00 98.19 95 GLY A O 1
ATOM 719 N N . ASN A 1 96 ? 6.312 1.540 -12.047 1.00 98.06 96 ASN A N 1
ATOM 720 C CA . ASN A 1 96 ? 5.005 1.546 -12.709 1.00 98.06 96 ASN A CA 1
ATOM 721 C C . ASN A 1 96 ? 4.013 2.478 -12.004 1.00 98.06 96 ASN A C 1
ATOM 723 O O . ASN A 1 96 ? 3.839 3.607 -12.441 1.00 98.06 96 ASN A O 1
ATOM 727 N N . VAL A 1 97 ? 3.426 2.078 -10.882 1.00 98.31 97 VAL A N 1
ATOM 728 C CA . VAL A 1 97 ? 2.550 2.937 -10.078 1.00 98.31 97 VAL A CA 1
ATOM 729 C C . VAL A 1 97 ? 2.889 2.794 -8.603 1.00 98.31 97 VAL A C 1
ATOM 731 O O . VAL A 1 97 ? 3.238 1.718 -8.130 1.00 98.31 97 VAL A O 1
ATOM 734 N N . TRP A 1 98 ? 2.716 3.878 -7.858 1.00 98.56 98 TRP A N 1
ATOM 735 C CA . TRP A 1 98 ? 2.647 3.815 -6.408 1.00 98.56 98 TRP A CA 1
ATOM 736 C C . TRP A 1 98 ? 1.440 2.994 -5.971 1.00 98.56 98 TRP A C 1
ATOM 738 O O . TRP A 1 98 ? 0.358 3.120 -6.542 1.00 98.56 98 TRP A O 1
ATOM 748 N N . GLU A 1 99 ? 1.590 2.216 -4.908 1.00 98.75 99 GLU A N 1
ATOM 749 C CA . GLU A 1 99 ? 0.519 1.355 -4.405 1.00 98.75 99 GLU A CA 1
ATOM 750 C C . GLU A 1 99 ? 0.051 1.821 -3.025 1.00 98.75 99 GLU A C 1
ATOM 752 O O . GLU A 1 99 ? 0.862 1.972 -2.105 1.00 98.75 99 GLU A O 1
ATOM 757 N N . TRP A 1 100 ? -1.261 2.048 -2.880 1.00 98.81 100 TRP A N 1
ATOM 758 C CA . TRP A 1 100 ? -1.889 2.326 -1.585 1.00 98.81 100 TRP A CA 1
ATOM 759 C C . TRP A 1 100 ? -1.668 1.179 -0.597 1.00 98.81 100 TRP A C 1
ATOM 761 O O . TRP A 1 100 ? -1.914 0.016 -0.916 1.00 98.81 100 TRP A O 1
ATOM 771 N N . CYS A 1 101 ? -1.273 1.529 0.625 1.00 98.75 101 CYS A N 1
ATOM 772 C CA . CYS A 1 101 ? -1.259 0.635 1.781 1.00 98.75 101 CYS A CA 1
ATOM 773 C C . CYS A 1 101 ? -2.356 1.022 2.783 1.00 98.75 101 CYS A C 1
ATOM 775 O O . CYS A 1 101 ? -2.950 2.104 2.714 1.00 98.75 101 CYS A O 1
ATOM 777 N N . TRP A 1 102 ? -2.638 0.123 3.723 1.00 98.31 102 TRP A N 1
ATOM 778 C CA . TRP A 1 102 ? -3.578 0.369 4.816 1.00 98.31 102 TRP A CA 1
ATOM 779 C C . TRP A 1 102 ? -3.111 1.501 5.751 1.00 98.31 102 TRP A C 1
ATOM 781 O O . TRP A 1 102 ? -3.911 2.354 6.149 1.00 98.31 102 TRP A O 1
ATOM 791 N N . ASP A 1 103 ? -1.822 1.517 6.083 1.00 98.25 103 ASP A N 1
ATOM 792 C CA . ASP A 1 103 ? -1.238 2.370 7.115 1.00 98.25 103 ASP A CA 1
ATOM 793 C C . ASP A 1 103 ? -1.405 3.869 6.844 1.00 98.25 103 ASP A C 1
ATOM 795 O O . ASP A 1 103 ? -1.391 4.349 5.703 1.00 98.25 103 ASP A O 1
ATOM 799 N N . TYR A 1 104 ? -1.491 4.633 7.932 1.00 98.00 104 TYR A N 1
ATOM 800 C CA . TYR A 1 104 ? -1.292 6.075 7.879 1.00 98.00 104 TYR A CA 1
ATOM 801 C C . TYR A 1 104 ? 0.178 6.404 7.596 1.00 98.00 104 TYR A C 1
ATOM 803 O O . TYR A 1 104 ? 1.091 5.725 8.064 1.00 98.00 104 TYR A O 1
ATOM 811 N N . ALA A 1 105 ? 0.418 7.483 6.855 1.00 97.12 105 ALA A N 1
ATOM 812 C CA . ALA A 1 105 ? 1.771 7.946 6.567 1.00 97.12 105 ALA A CA 1
ATOM 813 C C . ALA A 1 105 ? 2.486 8.417 7.847 1.00 97.12 105 ALA A C 1
ATOM 815 O O . ALA A 1 105 ? 3.613 7.996 8.121 1.00 97.12 105 ALA A O 1
ATOM 816 N N . ASP A 1 106 ? 1.813 9.279 8.619 1.00 96.50 106 ASP A N 1
ATOM 817 C CA . ASP A 1 106 ? 2.225 9.742 9.948 1.00 96.50 106 ASP A CA 1
ATOM 818 C C . ASP A 1 106 ? 1.030 10.392 10.669 1.00 96.50 106 ASP A C 1
ATOM 820 O O . ASP A 1 106 ? 0.611 11.502 10.322 1.00 96.50 106 ASP A O 1
ATOM 824 N N . THR A 1 107 ? 0.483 9.714 11.681 1.00 97.12 107 THR A N 1
ATOM 825 C CA . THR A 1 107 ? -0.685 10.200 12.432 1.00 97.12 107 THR A CA 1
ATOM 826 C C . THR A 1 107 ? -0.377 11.392 13.337 1.00 97.12 107 THR A C 1
ATOM 828 O O . THR A 1 107 ? -1.308 12.082 13.744 1.00 97.12 107 THR A O 1
ATOM 831 N N . ALA A 1 108 ? 0.893 11.686 13.633 1.00 96.19 108 ALA A N 1
ATOM 832 C CA . ALA A 1 108 ? 1.280 12.865 14.408 1.00 96.19 108 ALA A CA 1
ATOM 833 C C . ALA A 1 108 ? 1.278 14.142 13.555 1.00 96.19 108 ALA A C 1
ATOM 835 O O . ALA A 1 108 ? 1.124 15.246 14.080 1.00 96.19 108 ALA A O 1
ATOM 836 N N . ARG A 1 109 ? 1.474 14.007 12.236 1.00 95.19 109 ARG A N 1
ATOM 837 C CA . ARG A 1 109 ? 1.818 15.141 11.371 1.00 95.19 109 ARG A CA 1
ATOM 838 C C . ARG A 1 109 ? 0.848 15.389 10.226 1.00 95.19 109 ARG A C 1
ATOM 840 O O . ARG A 1 109 ? 0.612 16.554 9.913 1.00 95.19 109 ARG A O 1
ATOM 847 N N . TYR A 1 110 ? 0.323 14.342 9.594 1.00 95.25 110 TYR A N 1
ATOM 848 C CA . TYR A 1 110 ? -0.371 14.449 8.305 1.00 95.25 110 TYR A CA 1
ATOM 849 C C . TYR A 1 110 ? -1.832 13.985 8.349 1.00 95.25 110 TYR A C 1
ATOM 851 O O . TYR A 1 110 ? -2.399 13.631 7.319 1.00 95.25 110 TYR A O 1
ATOM 859 N N . GLY A 1 111 ? -2.461 13.980 9.521 1.00 94.75 111 GLY A N 1
ATOM 860 C CA . GLY A 1 111 ? -3.872 13.642 9.675 1.00 94.75 111 GLY A CA 1
ATOM 861 C C . GLY A 1 111 ? -4.213 12.287 9.057 1.00 94.75 111 GLY A C 1
ATOM 862 O O . GLY A 1 111 ? -3.605 11.270 9.380 1.00 94.75 111 GLY A O 1
ATOM 863 N N . GLU A 1 112 ? -5.186 12.277 8.145 1.00 95.88 112 GLU A N 1
ATOM 864 C CA . GLU A 1 112 ? -5.690 11.057 7.502 1.00 95.88 112 GLU A CA 1
ATOM 865 C C . GLU A 1 112 ? -4.813 10.536 6.349 1.00 95.88 112 GLU A C 1
ATOM 867 O O . GLU A 1 112 ? -5.218 9.593 5.666 1.00 95.88 112 GLU A O 1
ATOM 872 N N . TYR A 1 113 ? -3.646 11.137 6.085 1.00 97.88 113 TYR A N 1
ATOM 873 C CA . TYR A 1 113 ? -2.807 10.741 4.954 1.00 97.88 113 TYR A CA 1
ATOM 874 C C . TYR A 1 113 ? -2.421 9.267 5.057 1.00 97.88 113 TYR A C 1
ATOM 876 O O . TYR A 1 113 ? -1.962 8.796 6.099 1.00 97.88 113 TYR A O 1
ATOM 884 N N . ARG A 1 114 ? -2.571 8.552 3.945 1.00 98.38 114 ARG A N 1
ATOM 885 C CA . ARG A 1 114 ? -2.285 7.122 3.821 1.00 98.38 114 ARG A CA 1
ATOM 886 C C . ARG A 1 114 ? -0.953 6.905 3.134 1.00 98.38 114 ARG A C 1
ATOM 888 O O . ARG A 1 114 ? -0.494 7.763 2.372 1.00 98.38 114 ARG A O 1
ATOM 895 N N . SER A 1 115 ? -0.328 5.773 3.427 1.00 98.25 115 SER A N 1
ATOM 896 C CA . SER A 1 115 ? 0.964 5.447 2.843 1.00 98.25 115 SER A CA 1
ATOM 897 C C . SER A 1 115 ? 0.843 4.886 1.426 1.00 98.25 115 SER A C 1
ATOM 899 O O . SER A 1 115 ? -0.084 4.148 1.086 1.00 98.25 115 SER A O 1
ATOM 901 N N . LEU A 1 116 ? 1.831 5.243 0.614 1.00 98.62 116 LEU A N 1
ATOM 902 C CA . LEU A 1 116 ? 2.093 4.783 -0.737 1.00 98.62 116 LEU A CA 1
ATOM 903 C C . LEU A 1 116 ? 3.499 4.184 -0.796 1.00 98.62 116 LEU A C 1
ATOM 905 O O . LEU A 1 116 ? 4.451 4.747 -0.235 1.00 98.62 116 LEU A O 1
ATOM 909 N N . ARG A 1 117 ? 3.645 3.077 -1.528 1.00 98.75 117 ARG A N 1
ATOM 910 C CA . ARG A 1 117 ? 4.917 2.349 -1.666 1.00 98.75 117 ARG A CA 1
ATOM 911 C C . ARG A 1 117 ? 5.287 2.074 -3.125 1.00 98.75 117 ARG A C 1
ATOM 913 O O . ARG A 1 117 ? 4.443 2.170 -4.009 1.00 98.75 117 ARG A O 1
ATOM 920 N N . GLY A 1 118 ? 6.565 1.769 -3.359 1.00 98.25 118 GLY A N 1
ATOM 921 C CA . GLY A 1 118 ? 7.086 1.259 -4.636 1.00 98.25 118 GLY A CA 1
ATOM 922 C C . GLY A 1 118 ? 7.704 2.282 -5.583 1.00 98.25 118 GLY A C 1
ATOM 923 O O . GLY A 1 118 ? 8.744 1.984 -6.174 1.00 98.25 118 GLY A O 1
ATOM 924 N N . GLY A 1 119 ? 7.150 3.491 -5.679 1.00 98.00 119 GLY A N 1
ATOM 925 C CA . GLY A 1 119 ? 7.518 4.432 -6.743 1.00 98.00 119 GLY A CA 1
ATOM 926 C C . GLY A 1 119 ? 6.679 4.243 -8.006 1.00 98.00 119 GLY A C 1
ATOM 927 O O . GLY A 1 119 ? 6.129 3.170 -8.224 1.00 98.00 119 GLY A O 1
ATOM 928 N N . GLY A 1 120 ? 6.599 5.271 -8.847 1.00 96.81 120 GLY A N 1
ATOM 929 C CA . GLY A 1 120 ? 5.848 5.247 -10.103 1.00 96.81 120 GLY A CA 1
ATOM 930 C C . GLY A 1 120 ? 6.722 5.373 -11.352 1.00 96.81 120 GLY A C 1
ATOM 931 O O . GLY A 1 120 ? 7.930 5.601 -11.288 1.00 96.81 120 GLY A O 1
ATOM 932 N N . TRP A 1 121 ? 6.082 5.280 -12.516 1.00 97.25 121 TRP A N 1
ATOM 933 C CA . TRP A 1 121 ? 6.701 5.471 -13.831 1.00 97.25 121 TRP A CA 1
ATOM 934 C C . TRP A 1 121 ? 7.284 6.881 -14.016 1.00 97.25 121 TRP A C 1
ATOM 936 O O . TRP A 1 121 ? 8.199 7.061 -14.808 1.00 97.25 121 TRP A O 1
ATOM 946 N N . ALA A 1 122 ? 6.793 7.878 -13.277 1.00 96.31 122 ALA A N 1
ATOM 947 C CA . ALA A 1 122 ? 7.300 9.251 -13.310 1.00 96.31 122 ALA A CA 1
ATOM 948 C C . ALA A 1 122 ? 8.446 9.498 -12.309 1.00 96.31 122 ALA A C 1
ATOM 950 O O . ALA A 1 122 ? 9.047 10.576 -12.295 1.00 96.31 122 ALA A O 1
ATOM 951 N N . ASP A 1 123 ? 8.772 8.516 -11.463 1.00 97.38 123 ASP A N 1
ATOM 952 C CA . ASP A 1 123 ? 9.834 8.648 -10.475 1.00 97.38 123 ASP A CA 1
ATOM 953 C C . ASP A 1 123 ? 11.199 8.318 -11.053 1.00 97.38 123 ASP A C 1
ATOM 955 O O . ASP A 1 123 ? 11.413 7.344 -11.777 1.00 97.38 123 ASP A O 1
ATOM 959 N N . ARG A 1 124 ? 12.181 9.107 -10.630 1.00 97.38 124 ARG A N 1
ATOM 960 C CA . ARG A 1 124 ? 13.581 8.835 -10.922 1.00 97.38 124 ARG A CA 1
ATOM 961 C C . ARG A 1 124 ? 13.999 7.491 -10.314 1.00 97.38 124 ARG A C 1
ATOM 963 O O . ARG A 1 124 ? 13.609 7.203 -9.177 1.00 97.38 124 ARG A O 1
ATOM 970 N N . PRO A 1 125 ? 14.870 6.707 -10.977 1.00 97.12 125 PRO A N 1
ATOM 971 C CA . PRO A 1 125 ? 15.218 5.363 -10.523 1.00 97.12 125 PRO A CA 1
ATOM 972 C C . PRO A 1 125 ? 15.713 5.311 -9.084 1.00 97.12 125 PRO A C 1
ATOM 974 O O . PRO A 1 125 ? 15.411 4.363 -8.362 1.00 97.12 125 PRO A O 1
ATOM 977 N N . TRP A 1 126 ? 16.460 6.326 -8.629 1.00 95.38 126 TRP A N 1
ATOM 978 C CA . TRP A 1 126 ? 16.940 6.366 -7.251 1.00 95.38 126 TRP A CA 1
ATOM 979 C C . TRP A 1 126 ? 15.802 6.358 -6.241 1.00 95.38 126 TRP A C 1
ATOM 981 O O . TRP A 1 126 ? 16.024 5.781 -5.189 1.00 95.38 126 TRP A O 1
ATOM 991 N N . ASN A 1 127 ? 14.619 6.903 -6.542 1.00 95.56 127 ASN A N 1
ATOM 992 C CA . ASN A 1 127 ? 13.455 6.919 -5.652 1.00 95.56 127 ASN A CA 1
ATOM 993 C C . ASN A 1 127 ? 12.706 5.572 -5.608 1.00 95.56 127 ASN A C 1
ATOM 995 O O . ASN A 1 127 ? 12.121 5.231 -4.589 1.00 95.56 127 ASN A O 1
ATOM 999 N N . VAL A 1 128 ? 12.794 4.766 -6.668 1.00 98.19 128 VAL A N 1
ATOM 1000 C CA . VAL A 1 128 ? 12.112 3.468 -6.800 1.00 98.19 128 VAL A CA 1
ATOM 1001 C C . VAL A 1 128 ? 12.858 2.389 -6.006 1.00 98.19 128 VAL A C 1
ATOM 1003 O O . VAL A 1 128 ? 13.852 1.824 -6.479 1.00 98.19 128 VAL A O 1
ATOM 1006 N N . ARG A 1 129 ? 12.445 2.155 -4.751 1.00 98.38 129 ARG A N 1
ATOM 1007 C CA . ARG A 1 129 ? 13.104 1.242 -3.792 1.00 98.38 129 ARG A CA 1
ATOM 1008 C C . ARG A 1 129 ? 12.092 0.593 -2.844 1.00 98.38 129 ARG A C 1
ATOM 1010 O O . ARG A 1 129 ? 11.117 1.224 -2.462 1.00 98.38 129 ARG A O 1
ATOM 1017 N N . ALA A 1 130 ? 12.398 -0.600 -2.337 1.00 98.25 130 ALA A N 1
ATOM 1018 C CA . ALA A 1 130 ? 11.536 -1.345 -1.415 1.00 98.25 130 ALA A CA 1
ATOM 1019 C C . ALA A 1 130 ? 11.178 -0.554 -0.140 1.00 98.25 130 ALA A C 1
ATOM 1021 O O . ALA A 1 130 ? 10.064 -0.648 0.353 1.00 98.25 130 ALA A O 1
ATOM 1022 N N . GLY A 1 131 ? 12.085 0.287 0.365 1.00 97.50 131 GLY A N 1
ATOM 1023 C CA . GLY A 1 131 ? 11.858 1.104 1.566 1.00 97.50 131 GLY A CA 1
ATOM 1024 C C . GLY A 1 131 ? 11.289 2.509 1.326 1.00 97.50 131 GLY A C 1
ATOM 1025 O O . GLY A 1 131 ? 11.271 3.308 2.257 1.00 97.50 131 GLY A O 1
ATOM 1026 N N . VAL A 1 132 ? 10.910 2.879 0.094 1.00 97.94 132 VAL A N 1
ATOM 1027 C CA . VAL A 1 132 ? 10.444 4.249 -0.195 1.00 97.94 132 VAL A CA 1
ATOM 1028 C C . VAL A 1 132 ? 9.001 4.480 0.265 1.00 97.94 132 VAL A C 1
ATOM 1030 O O . VAL A 1 132 ? 8.096 3.743 -0.118 1.00 97.94 132 VAL A O 1
ATOM 1033 N N . ARG A 1 133 ? 8.769 5.528 1.057 1.00 96.75 133 ARG A N 1
ATOM 1034 C CA . ARG A 1 133 ? 7.444 5.872 1.592 1.00 96.75 133 ARG A CA 1
ATOM 1035 C C . ARG A 1 133 ? 7.029 7.255 1.099 1.00 96.75 133 ARG A C 1
ATOM 1037 O O . ARG A 1 133 ? 7.819 8.197 1.191 1.00 96.75 133 ARG A O 1
ATOM 1044 N N . ARG A 1 134 ? 5.796 7.381 0.610 1.00 96.44 134 ARG A N 1
ATOM 1045 C CA . ARG A 1 134 ? 5.139 8.657 0.280 1.00 96.44 134 ARG A CA 1
ATOM 1046 C C . ARG A 1 134 ? 3.779 8.685 0.974 1.00 96.44 134 ARG A C 1
ATOM 1048 O O . ARG A 1 134 ? 3.090 7.678 0.991 1.00 96.44 134 ARG A O 1
ATOM 1055 N N . GLY A 1 135 ? 3.392 9.818 1.548 1.00 97.19 135 GLY A N 1
ATOM 1056 C CA . GLY A 1 135 ? 2.045 10.013 2.086 1.00 97.19 135 GLY A CA 1
ATOM 1057 C C . GLY A 1 135 ? 1.180 10.793 1.106 1.00 97.19 135 GLY A C 1
ATOM 1058 O O . GLY A 1 135 ? 1.684 11.700 0.443 1.00 97.19 135 GLY A O 1
ATOM 1059 N N . SER A 1 136 ? -0.111 10.481 1.031 1.00 97.94 136 SER A N 1
ATOM 1060 C CA . SER A 1 136 ? -1.077 11.335 0.336 1.00 97.94 136 SER A CA 1
ATOM 1061 C C . SER A 1 136 ? -2.451 11.297 1.002 1.00 97.94 136 SER A C 1
ATOM 1063 O O . SER A 1 136 ? -2.780 10.338 1.705 1.00 97.94 136 SER A O 1
ATOM 1065 N N . ALA A 1 137 ? -3.235 12.357 0.805 1.00 97.56 137 ALA A N 1
ATOM 1066 C CA . ALA A 1 137 ? -4.591 12.449 1.326 1.00 97.56 137 ALA A CA 1
ATOM 1067 C C . ALA A 1 137 ? -5.451 11.303 0.760 1.00 97.56 137 ALA A C 1
ATOM 1069 O O . ALA A 1 137 ? -5.327 10.971 -0.422 1.00 97.56 137 ALA A O 1
ATOM 1070 N N . PRO A 1 138 ? -6.333 10.688 1.564 1.00 97.88 138 PRO A N 1
ATOM 1071 C CA . PRO A 1 138 ? -7.072 9.500 1.141 1.00 97.88 138 PRO A CA 1
ATOM 1072 C C . PRO A 1 138 ? -8.086 9.784 0.022 1.00 97.88 138 PRO A C 1
ATOM 1074 O O . PRO A 1 138 ? -8.500 8.859 -0.674 1.00 97.88 138 PRO A O 1
ATOM 1077 N N . ASP A 1 139 ? -8.475 11.046 -0.170 1.00 97.31 139 ASP A N 1
ATOM 1078 C CA . ASP A 1 139 ? -9.337 11.552 -1.243 1.00 97.31 139 ASP A CA 1
ATOM 1079 C C . ASP A 1 139 ? -8.569 11.994 -2.500 1.00 97.31 139 ASP A C 1
ATOM 1081 O O . ASP A 1 139 ? -9.185 12.233 -3.543 1.00 97.31 139 ASP A O 1
ATOM 1085 N N . ALA A 1 140 ? -7.236 12.057 -2.444 1.00 97.25 140 ALA A N 1
ATOM 1086 C CA . ALA A 1 140 ? -6.433 12.469 -3.583 1.00 97.25 140 ALA A CA 1
ATOM 1087 C C . ALA A 1 140 ? -6.531 11.454 -4.730 1.00 97.25 140 ALA A C 1
ATOM 1089 O O . ALA A 1 140 ? -6.410 10.239 -4.546 1.00 97.25 140 ALA A O 1
ATOM 1090 N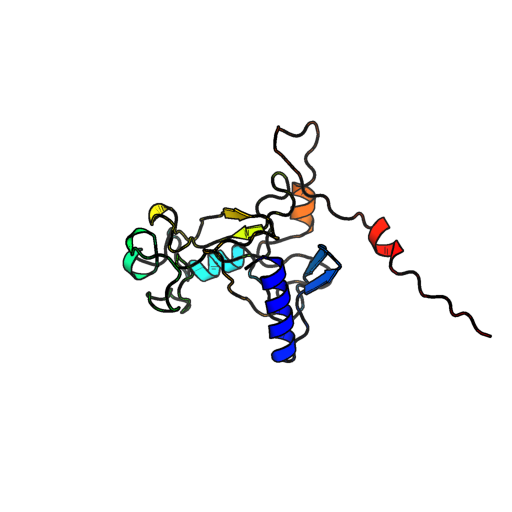 N . ARG A 1 141 ? -6.692 11.971 -5.951 1.00 96.94 141 ARG A N 1
ATOM 1091 C CA . ARG A 1 141 ? -6.514 11.212 -7.191 1.00 96.94 141 ARG A CA 1
ATOM 1092 C C . ARG A 1 141 ? -5.218 11.657 -7.839 1.00 96.94 141 ARG A C 1
ATOM 1094 O O . ARG A 1 141 ? -5.091 12.811 -8.227 1.00 96.94 141 ARG A O 1
ATOM 1101 N N . ILE A 1 142 ? -4.285 10.724 -7.958 1.00 94.56 142 ILE A N 1
ATOM 1102 C CA . ILE A 1 142 ? -2.993 10.949 -8.598 1.00 94.56 142 ILE A CA 1
ATOM 1103 C C . ILE A 1 142 ? -2.861 9.925 -9.727 1.00 94.56 142 ILE A C 1
ATOM 1105 O O . ILE A 1 142 ? -3.245 8.765 -9.552 1.00 94.56 142 ILE A O 1
ATOM 1109 N N . GLU A 1 143 ? -2.381 10.363 -10.891 1.00 92.12 143 GLU A N 1
ATOM 1110 C CA . GLU A 1 143 ? -2.270 9.531 -12.100 1.00 92.12 143 GLU A CA 1
ATOM 1111 C C . GLU A 1 143 ? -1.298 8.356 -11.930 1.00 92.12 143 GLU A C 1
ATOM 1113 O O . GLU A 1 143 ? -1.492 7.302 -12.529 1.00 92.12 143 GLU A O 1
ATOM 1118 N N . ASP A 1 144 ? -0.286 8.510 -11.073 1.00 93.81 144 ASP A N 1
ATOM 1119 C CA . ASP A 1 144 ? 0.732 7.497 -10.787 1.00 93.81 144 ASP A CA 1
ATOM 1120 C C . ASP A 1 144 ? 0.392 6.597 -9.584 1.00 93.81 144 ASP A C 1
ATOM 1122 O O . ASP A 1 144 ? 1.286 5.929 -9.070 1.00 93.81 144 ASP A O 1
ATOM 1126 N N . VAL A 1 145 ? -0.867 6.573 -9.118 1.00 98.25 145 VAL A N 1
ATOM 1127 C CA . VAL A 1 145 ? -1.299 5.794 -7.942 1.00 98.25 145 VAL A CA 1
ATOM 1128 C C . VAL A 1 145 ? -2.339 4.728 -8.295 1.00 98.25 145 VAL A C 1
ATOM 1130 O O . VAL A 1 145 ? -3.459 5.026 -8.730 1.00 98.25 145 VAL A O 1
ATOM 1133 N N . GLY A 1 146 ? -1.969 3.481 -8.009 1.00 97.94 146 GLY A N 1
ATOM 1134 C CA . GLY A 1 146 ? -2.761 2.265 -8.130 1.00 97.94 146 GLY A CA 1
ATOM 1135 C C . GLY A 1 146 ? -2.953 1.534 -6.794 1.00 97.94 146 GLY A C 1
ATOM 1136 O O . GLY A 1 146 ? -2.886 2.117 -5.709 1.00 97.94 146 GLY A O 1
ATOM 1137 N N . LEU A 1 147 ? -3.249 0.236 -6.885 1.00 97.69 147 LEU A N 1
ATOM 1138 C CA . LEU A 1 147 ? -3.375 -0.661 -5.739 1.00 97.69 147 LEU A CA 1
ATOM 1139 C C . LEU A 1 147 ? -2.785 -2.031 -6.060 1.00 97.69 147 LEU A C 1
ATOM 1141 O O . LEU A 1 147 ? -2.808 -2.484 -7.204 1.00 97.69 147 LEU A O 1
ATOM 1145 N N . ARG A 1 148 ? -2.393 -2.718 -4.995 1.00 98.25 148 ARG A N 1
ATOM 1146 C CA . ARG A 1 148 ? -2.253 -4.168 -4.916 1.00 98.25 148 ARG A CA 1
ATOM 1147 C C . ARG A 1 148 ? -3.078 -4.636 -3.733 1.00 98.25 148 ARG A C 1
ATOM 1149 O O . ARG A 1 148 ? -3.220 -3.900 -2.760 1.00 98.25 148 ARG A O 1
ATOM 1156 N N . VAL A 1 149 ? -3.612 -5.847 -3.813 1.00 98.19 149 VAL A N 1
ATOM 1157 C CA . VAL A 1 149 ? -4.393 -6.423 -2.721 1.00 98.19 149 VAL A CA 1
ATOM 1158 C C . VAL A 1 149 ? -3.659 -7.569 -2.049 1.00 98.19 149 VAL A C 1
ATOM 1160 O O . VAL A 1 149 ? -2.959 -8.348 -2.694 1.00 98.19 149 VAL A O 1
ATOM 1163 N N . ALA A 1 150 ? -3.853 -7.656 -0.742 1.00 98.19 150 ALA A N 1
ATOM 1164 C CA . ALA A 1 150 ? -3.654 -8.854 0.048 1.00 98.19 150 ALA A CA 1
ATOM 1165 C C . ALA A 1 150 ? -5.022 -9.502 0.310 1.00 98.19 150 ALA A C 1
ATOM 1167 O O . ALA A 1 150 ? -6.076 -8.902 0.079 1.00 98.19 150 ALA A O 1
ATOM 1168 N N . GLN A 1 151 ? -5.010 -10.734 0.800 1.00 97.31 151 GLN A N 1
ATOM 1169 C CA . GLN A 1 151 ? -6.218 -11.469 1.149 1.00 97.31 151 GLN A CA 1
ATOM 1170 C C . GLN A 1 151 ? -5.975 -12.253 2.432 1.00 97.31 151 GLN A C 1
ATOM 1172 O O . GLN A 1 151 ? -4.881 -12.782 2.636 1.00 97.31 151 GLN A O 1
ATOM 1177 N N . GLY A 1 152 ? -7.010 -12.364 3.257 1.00 94.50 152 GLY A N 1
ATOM 1178 C CA . GLY A 1 152 ? -7.024 -13.302 4.369 1.00 94.50 152 GLY A CA 1
ATOM 1179 C C . GLY A 1 152 ? -6.918 -12.654 5.744 1.00 94.50 152 GLY A C 1
ATOM 1180 O O . GLY A 1 152 ? -6.468 -11.510 5.899 1.00 94.50 152 GLY A O 1
ATOM 1181 N N . ALA A 1 153 ? -7.315 -13.458 6.730 1.00 94.81 153 ALA A N 1
ATOM 1182 C CA . ALA A 1 153 ? -7.262 -13.140 8.145 1.00 94.81 153 ALA A CA 1
ATOM 1183 C C . ALA A 1 153 ? -5.807 -13.078 8.619 1.00 94.81 153 ALA A C 1
ATOM 1185 O O . ALA A 1 153 ? -5.015 -13.980 8.342 1.00 94.81 153 ALA A O 1
ATOM 1186 N N . VAL A 1 154 ? -5.460 -12.014 9.336 1.00 94.69 154 VAL A N 1
ATOM 1187 C CA . VAL A 1 154 ? -4.081 -11.734 9.776 1.00 94.69 154 VAL A CA 1
ATOM 1188 C C . VAL A 1 154 ? -3.984 -11.178 11.196 1.00 94.69 154 VAL A C 1
ATOM 1190 O O . VAL A 1 154 ? -2.885 -10.839 11.639 1.00 94.69 154 VAL A O 1
ATOM 1193 N N . GLY A 1 155 ? -5.107 -11.078 11.905 1.00 90.56 155 GLY A N 1
ATOM 1194 C CA . GLY A 1 155 ? -5.151 -10.604 13.283 1.00 90.56 155 GLY A CA 1
ATOM 1195 C C . GLY A 1 155 ? -6.042 -11.454 14.180 1.00 90.56 155 GLY A C 1
ATOM 1196 O O . GLY A 1 155 ? -6.788 -12.322 13.726 1.00 90.56 155 GLY A O 1
ATOM 1197 N N . GLU A 1 156 ? -5.945 -11.170 15.473 1.00 88.81 156 GLU A N 1
ATOM 1198 C CA . GLU A 1 156 ? -6.612 -11.911 16.540 1.00 88.81 156 GLU A CA 1
ATOM 1199 C C . GLU A 1 156 ? -7.957 -11.275 16.936 1.00 88.81 156 GLU A C 1
ATOM 1201 O O . GLU A 1 156 ? -8.164 -10.068 16.753 1.00 88.81 156 GLU A O 1
ATOM 1206 N N . PRO A 1 157 ? -8.887 -12.047 17.531 1.00 81.56 157 PRO A N 1
ATOM 1207 C CA . PRO A 1 157 ? -10.131 -11.510 18.075 1.00 81.56 157 PRO A CA 1
ATOM 1208 C C . PRO A 1 157 ? -9.909 -10.357 19.060 1.00 81.56 157 PRO A C 1
ATOM 1210 O O . PRO A 1 157 ? -9.170 -10.481 20.032 1.00 81.56 157 PRO A O 1
ATOM 1213 N N . GLY A 1 158 ? -10.584 -9.229 18.818 1.00 79.12 158 GLY A N 1
ATOM 1214 C CA . GLY A 1 158 ? -10.559 -8.062 19.706 1.00 79.12 158 GLY A CA 1
ATOM 1215 C C . GLY A 1 158 ? -9.284 -7.214 19.640 1.00 79.12 158 GLY A C 1
ATOM 1216 O O . GLY A 1 158 ? -9.194 -6.225 20.364 1.00 79.12 158 GLY A O 1
ATOM 1217 N N . VAL A 1 159 ? -8.322 -7.551 18.772 1.00 90.06 159 VAL A N 1
ATOM 1218 C CA . VAL A 1 159 ? -7.061 -6.809 18.633 1.00 90.06 159 VAL A CA 1
ATOM 1219 C C . VAL A 1 159 ? -6.986 -6.166 17.242 1.00 90.06 159 VAL A C 1
ATOM 1221 O O . VAL A 1 159 ? -6.698 -6.862 16.270 1.00 90.06 159 VAL A O 1
ATOM 1224 N N . PRO A 1 160 ? -7.211 -4.844 17.106 1.00 92.12 160 PRO A N 1
ATOM 1225 C CA . PRO A 1 160 ? -7.093 -4.131 15.832 1.00 92.12 160 PRO A CA 1
ATOM 1226 C C . PRO A 1 160 ? -5.614 -3.894 15.478 1.00 92.12 160 PRO A C 1
ATOM 1228 O O . PRO A 1 160 ? -5.102 -2.774 15.511 1.00 92.12 160 PRO A O 1
ATOM 1231 N N . ALA A 1 161 ? -4.904 -4.983 15.199 1.00 95.00 161 ALA A N 1
ATOM 1232 C CA . ALA A 1 161 ? -3.508 -4.998 14.793 1.00 95.00 161 ALA A CA 1
ATOM 1233 C C . ALA A 1 161 ? -3.249 -6.200 13.881 1.00 95.00 161 ALA A C 1
ATOM 1235 O O . ALA A 1 161 ? -3.858 -7.258 14.042 1.00 95.00 161 ALA A O 1
ATOM 1236 N N . ALA A 1 162 ? -2.335 -6.035 12.933 1.00 92.44 162 ALA A N 1
ATOM 1237 C CA . ALA A 1 162 ? -1.936 -7.087 12.010 1.00 92.44 162 ALA A CA 1
ATOM 1238 C C . ALA A 1 162 ? -0.603 -6.726 11.356 1.00 92.44 162 ALA A C 1
ATOM 1240 O O . ALA A 1 162 ? -0.428 -5.591 10.925 1.00 92.44 162 ALA A O 1
ATOM 1241 N N . GLN A 1 163 ? 0.312 -7.697 11.264 1.00 89.00 163 GLN A N 1
ATOM 1242 C CA . GLN A 1 163 ? 1.509 -7.660 10.406 1.00 89.00 163 GLN A CA 1
ATOM 1243 C C . GLN A 1 163 ? 2.181 -6.273 10.314 1.00 89.00 163 GLN A C 1
ATOM 1245 O O . GLN A 1 163 ? 2.177 -5.635 9.265 1.00 89.00 163 GLN A O 1
ATOM 1250 N N . GLY A 1 164 ? 2.725 -5.780 11.431 1.00 93.25 164 GLY A N 1
ATOM 1251 C CA . GLY A 1 164 ? 3.433 -4.491 11.503 1.00 93.25 164 GLY A CA 1
ATOM 1252 C C . GLY A 1 164 ? 2.555 -3.253 11.738 1.00 93.25 164 GLY A C 1
ATOM 1253 O O . GLY A 1 164 ? 3.090 -2.215 12.123 1.00 93.25 164 GLY A O 1
ATOM 1254 N N . TRP A 1 165 ? 1.233 -3.362 11.595 1.00 96.75 165 TRP A N 1
ATOM 1255 C CA . TRP A 1 165 ? 0.267 -2.300 11.888 1.00 96.75 165 TRP A CA 1
ATOM 1256 C C . TRP A 1 165 ? -0.457 -2.512 13.234 1.00 96.75 165 TRP A C 1
ATOM 1258 O O . TRP A 1 165 ? -0.696 -3.647 13.653 1.00 96.75 165 TRP A O 1
ATOM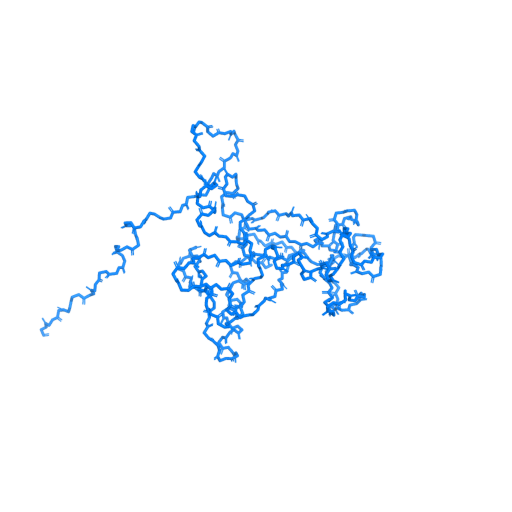 1268 N N . SER A 1 166 ? -0.840 -1.416 13.905 1.00 96.25 166 SER A N 1
ATOM 1269 C CA . SER A 1 166 ? -1.646 -1.408 15.137 1.00 96.25 166 SER A CA 1
ATOM 1270 C C . SER A 1 166 ? -2.420 -0.093 15.297 1.00 96.25 166 SER A C 1
ATOM 1272 O O . SER A 1 166 ? -1.808 0.977 15.343 1.00 96.25 166 SER A O 1
ATOM 1274 N N . ASP A 1 167 ? -3.743 -0.174 15.479 1.00 95.50 167 ASP A N 1
ATOM 1275 C CA . ASP A 1 167 ? -4.610 0.986 15.763 1.00 95.50 167 ASP A CA 1
ATOM 1276 C C . ASP A 1 167 ? -4.217 1.688 17.075 1.00 95.50 167 ASP A C 1
ATOM 1278 O O . ASP A 1 167 ? -4.165 2.916 17.144 1.00 95.50 167 ASP A O 1
ATOM 1282 N N . ALA A 1 168 ? -3.840 0.923 18.105 1.00 95.19 168 ALA A N 1
ATOM 1283 C CA . ALA A 1 168 ? -3.370 1.487 19.370 1.00 95.19 168 ALA A CA 1
ATOM 1284 C C . ALA A 1 168 ? -2.086 2.315 19.185 1.00 95.19 168 ALA A C 1
ATOM 1286 O O . ALA A 1 168 ? -1.957 3.397 19.761 1.00 95.19 168 ALA A O 1
ATOM 1287 N N . ALA A 1 169 ? -1.152 1.842 18.352 1.00 96.25 169 ALA A N 1
ATOM 1288 C CA . ALA A 1 169 ? 0.075 2.575 18.050 1.00 96.25 169 ALA A CA 1
ATOM 1289 C C . ALA A 1 169 ? -0.196 3.838 17.215 1.00 96.25 169 ALA A C 1
ATOM 1291 O O . ALA A 1 169 ? 0.420 4.876 17.463 1.00 96.25 169 ALA A O 1
ATOM 1292 N N . ASP A 1 170 ? -1.130 3.776 16.263 1.00 96.88 170 ASP A N 1
ATOM 1293 C CA . ASP A 1 170 ? -1.573 4.940 15.488 1.00 96.88 170 ASP A CA 1
ATOM 1294 C C . ASP A 1 170 ? -2.185 6.026 16.379 1.00 96.88 170 ASP A C 1
ATOM 1296 O O . ASP A 1 170 ? -1.825 7.202 16.252 1.00 96.88 170 ASP A O 1
ATOM 1300 N N . ARG A 1 171 ? -3.051 5.635 17.323 1.00 96.19 171 ARG A N 1
ATOM 1301 C CA . ARG A 1 171 ? -3.649 6.540 18.318 1.00 96.19 171 ARG A CA 1
ATOM 1302 C C . ARG A 1 171 ? -2.609 7.146 19.244 1.00 96.19 171 ARG A C 1
ATOM 1304 O O . ARG A 1 171 ? -2.656 8.345 19.494 1.00 96.19 171 ARG A O 1
ATOM 1311 N N . ALA A 1 172 ? -1.668 6.340 19.732 1.00 95.88 172 ALA A N 1
ATOM 1312 C CA . ALA A 1 172 ? -0.592 6.825 20.589 1.00 95.88 172 ALA A CA 1
ATOM 1313 C C . ALA A 1 172 ? 0.284 7.855 19.858 1.00 95.88 172 ALA A C 1
ATOM 1315 O O . ALA A 1 172 ? 0.594 8.900 20.421 1.00 95.88 172 ALA A O 1
ATOM 1316 N N . ARG A 1 173 ? 0.628 7.610 18.585 1.00 95.75 173 ARG A N 1
ATOM 1317 C CA . ARG A 1 173 ? 1.393 8.562 17.761 1.00 95.75 173 ARG A CA 1
ATOM 1318 C C . ARG A 1 173 ? 0.639 9.862 17.488 1.00 95.75 173 ARG A C 1
ATOM 1320 O O . ARG A 1 173 ? 1.257 10.919 17.461 1.00 95.75 173 ARG A O 1
ATOM 1327 N N . ALA A 1 174 ? -0.678 9.797 17.314 1.00 96.19 174 ALA A N 1
ATOM 1328 C CA . ALA A 1 174 ? -1.498 10.987 17.106 1.00 96.19 174 ALA A CA 1
ATOM 1329 C C . ALA A 1 174 ? -1.585 11.898 18.343 1.00 96.19 174 ALA A C 1
ATOM 1331 O O . ALA A 1 174 ? -1.864 13.090 18.218 1.00 96.19 174 ALA A O 1
ATOM 1332 N N . GLN A 1 175 ? -1.340 11.362 19.541 1.00 94.75 175 GLN A N 1
ATOM 1333 C CA . GLN A 1 175 ? -1.338 12.131 20.784 1.00 94.75 175 GLN A CA 1
ATOM 1334 C C . GLN A 1 175 ? -0.011 12.877 20.953 1.00 94.75 175 GLN A C 1
ATOM 1336 O O . GLN A 1 175 ? 0.888 12.444 21.671 1.00 94.75 175 GLN A O 1
ATOM 1341 N N . VAL A 1 176 ? 0.104 14.027 20.288 1.00 92.31 176 VAL A N 1
ATOM 1342 C CA . VAL A 1 176 ? 1.266 14.915 20.410 1.00 92.31 176 VAL A CA 1
ATOM 1343 C C . VAL A 1 176 ? 1.057 15.870 21.596 1.00 92.31 176 VAL A C 1
ATOM 1345 O O . VAL A 1 176 ? 0.152 16.705 21.541 1.00 92.31 176 VAL A O 1
ATOM 1348 N N . PRO A 1 177 ? 1.850 15.776 22.680 1.00 90.50 177 PRO A N 1
ATOM 1349 C CA . PRO A 1 177 ? 1.699 16.656 23.834 1.00 90.50 177 PRO A CA 1
ATOM 1350 C C . PRO A 1 177 ? 2.236 18.066 23.549 1.00 90.50 177 PRO A C 1
ATOM 1352 O O . PRO A 1 177 ? 3.256 18.240 22.884 1.00 90.50 177 PRO A O 1
ATOM 1355 N N . GLY A 1 178 ? 1.598 19.076 24.143 1.00 91.25 178 GLY A N 1
ATOM 1356 C CA . GLY A 1 178 ? 2.063 20.464 24.098 1.00 91.25 178 GLY A CA 1
ATOM 1357 C C . GLY A 1 178 ? 1.670 21.220 22.826 1.00 91.25 178 GLY A C 1
ATOM 1358 O O . GLY A 1 178 ? 0.653 20.934 22.198 1.00 91.25 178 GLY A O 1
ATOM 1359 N N . LEU A 1 179 ? 2.452 22.250 22.488 1.00 92.25 179 LEU A N 1
ATOM 1360 C CA . LEU A 1 179 ? 2.218 23.068 21.297 1.00 92.25 179 LEU A CA 1
ATOM 1361 C C . LEU A 1 179 ? 2.626 22.308 20.034 1.00 92.25 179 LEU A C 1
ATOM 1363 O O . LEU A 1 179 ? 3.748 21.812 19.930 1.00 92.25 179 LEU A O 1
ATOM 1367 N N . LEU A 1 180 ? 1.727 22.275 19.053 1.00 94.06 180 LEU A N 1
ATOM 1368 C CA . LEU A 1 180 ? 1.994 21.649 17.765 1.00 94.06 180 LEU A CA 1
ATOM 1369 C C . LEU A 1 180 ? 2.946 22.513 16.925 1.00 94.06 180 LEU A C 1
ATOM 1371 O O . LEU A 1 180 ? 2.727 23.725 16.813 1.00 94.06 180 LEU A O 1
ATOM 1375 N N . PRO A 1 181 ? 3.976 21.921 16.292 1.00 93.44 181 PRO A N 1
ATOM 1376 C CA . PRO A 1 181 ? 4.779 22.634 15.309 1.00 93.44 181 PRO A CA 1
ATOM 1377 C C . PRO A 1 181 ? 3.921 23.125 14.135 1.00 93.44 181 PRO A C 1
ATOM 1379 O O . PRO A 1 181 ? 2.918 22.509 13.770 1.00 93.44 181 PRO A O 1
ATOM 1382 N N . LEU A 1 182 ? 4.339 24.221 13.497 1.00 94.12 182 LEU A N 1
ATOM 1383 C CA . LEU A 1 182 ? 3.619 24.772 12.349 1.00 94.12 182 LEU A CA 1
ATOM 1384 C C . LEU A 1 182 ? 3.469 23.720 11.235 1.00 94.12 182 LEU A C 1
ATOM 1386 O O . LEU A 1 182 ? 4.441 23.084 10.824 1.00 94.12 182 LEU A O 1
ATOM 1390 N N . GLY A 1 183 ? 2.240 23.559 10.742 1.00 91.75 183 GLY A N 1
ATOM 1391 C CA . GLY A 1 183 ? 1.904 22.611 9.678 1.00 91.75 183 GLY A CA 1
ATOM 1392 C C . GLY A 1 183 ? 1.715 21.164 10.140 1.00 91.75 183 GLY A C 1
ATOM 1393 O O . GLY A 1 183 ? 1.468 20.306 9.299 1.00 91.75 183 GLY A O 1
ATOM 1394 N N . TRP A 1 184 ? 1.815 20.871 11.441 1.00 94.88 184 TRP A N 1
ATOM 1395 C CA . TRP A 1 184 ? 1.433 19.564 11.973 1.00 94.88 184 TRP A CA 1
ATOM 1396 C C . TRP A 1 184 ? -0.072 19.515 12.189 1.00 94.88 184 TRP A C 1
ATOM 1398 O O . TRP A 1 184 ? -0.654 20.395 12.821 1.00 94.88 184 TRP A O 1
ATOM 1408 N N . THR A 1 185 ? -0.702 18.475 11.658 1.00 94.94 185 THR A N 1
ATOM 1409 C CA . THR A 1 185 ? -2.136 18.221 11.808 1.00 94.94 185 THR A CA 1
ATOM 1410 C C . THR A 1 185 ? -2.314 16.797 12.334 1.00 94.94 185 THR A C 1
ATOM 1412 O O . THR A 1 185 ? -2.515 15.883 11.536 1.00 94.94 185 THR A O 1
ATOM 1415 N N . PRO A 1 186 ? -2.156 16.554 13.650 1.00 96.25 186 PRO A N 1
ATOM 1416 C CA . PRO A 1 186 ? -2.342 15.222 14.207 1.00 96.25 186 PRO A CA 1
ATOM 1417 C C . PRO A 1 186 ? -3.737 14.676 13.898 1.00 96.25 186 PRO A C 1
ATOM 1419 O O . PRO A 1 186 ? -4.722 15.418 13.883 1.00 96.25 186 PRO A O 1
ATOM 1422 N N . LEU A 1 187 ? -3.820 13.374 13.643 1.00 95.44 187 LEU A N 1
ATOM 1423 C CA . LEU A 1 187 ? -5.073 12.700 13.339 1.00 95.44 187 LEU A CA 1
ATOM 1424 C C . LEU A 1 187 ? -5.977 12.660 14.572 1.00 95.44 187 LEU A C 1
ATOM 1426 O O . LEU A 1 187 ? -5.584 12.201 15.642 1.00 95.44 187 LEU A O 1
ATOM 1430 N N . THR A 1 188 ? -7.226 13.075 14.412 1.00 92.00 188 THR A N 1
ATOM 1431 C CA . THR A 1 188 ? -8.248 12.906 15.441 1.00 92.00 188 THR A CA 1
ATOM 1432 C C . THR A 1 188 ? -8.982 11.589 15.227 1.00 92.00 188 THR A C 1
ATOM 1434 O O . THR A 1 188 ? -9.443 11.277 14.132 1.00 92.00 188 THR A O 1
ATOM 1437 N N . PHE A 1 189 ? -9.107 10.803 16.293 1.00 86.81 189 PHE A N 1
ATOM 1438 C CA . PHE A 1 189 ? -9.928 9.599 16.287 1.00 86.81 189 PHE A CA 1
ATOM 1439 C C . PHE A 1 189 ? -11.242 9.867 17.027 1.00 86.81 189 PHE A C 1
ATOM 1441 O O . PHE A 1 189 ? -11.218 10.571 18.041 1.00 86.81 189 PHE A O 1
ATOM 1448 N N . PRO A 1 190 ? -12.373 9.280 16.595 1.00 74.38 190 PRO A N 1
ATOM 1449 C CA . PRO A 1 190 ? -13.603 9.319 17.373 1.00 74.38 190 PRO A CA 1
ATOM 1450 C C . PRO A 1 190 ? -13.360 8.760 18.780 1.00 74.38 190 PRO A C 1
ATOM 1452 O O . PRO A 1 190 ? -12.705 7.722 18.942 1.00 74.38 190 PRO A O 1
ATOM 1455 N N . THR A 1 191 ? -13.869 9.450 19.798 1.00 61.47 191 THR A N 1
ATOM 1456 C CA . THR A 1 191 ? -13.914 8.933 21.169 1.00 61.47 191 THR A CA 1
ATOM 1457 C C . THR A 1 191 ? -14.987 7.850 21.273 1.00 61.47 191 THR A C 1
ATOM 1459 O O . THR A 1 191 ? -15.997 7.905 20.575 1.00 61.47 191 THR A O 1
ATOM 1462 N N . ALA A 1 192 ? -14.786 6.864 22.154 1.00 53.78 192 ALA A N 1
ATOM 1463 C CA . ALA A 1 192 ? -15.722 5.748 22.337 1.00 53.78 192 ALA A CA 1
ATOM 1464 C C . ALA A 1 192 ? -17.169 6.216 22.611 1.00 53.78 192 ALA A C 1
ATOM 1466 O O . ALA A 1 192 ? -18.105 5.650 22.066 1.00 53.78 192 ALA A O 1
ATOM 1467 N N . ALA A 1 193 ? -17.344 7.329 23.334 1.00 44.94 193 ALA A N 1
ATOM 1468 C CA . ALA A 1 193 ? -18.656 7.907 23.639 1.00 44.94 193 ALA A CA 1
ATOM 1469 C C . ALA A 1 193 ? -19.458 8.378 22.407 1.00 44.94 193 ALA A C 1
ATOM 1471 O O . ALA A 1 193 ? -20.673 8.520 22.495 1.00 44.94 193 ALA A O 1
ATOM 1472 N N . ALA A 1 194 ? -18.805 8.634 21.269 1.00 44.62 194 ALA A N 1
ATOM 1473 C CA . ALA A 1 194 ? -19.484 9.013 20.030 1.00 44.62 194 ALA A CA 1
ATOM 1474 C C . ALA A 1 194 ? -19.931 7.800 19.194 1.00 44.62 194 ALA A C 1
ATOM 1476 O O . ALA A 1 194 ? -20.755 7.964 18.302 1.00 44.62 194 ALA A O 1
ATOM 1477 N N . ALA A 1 195 ? -19.396 6.602 19.462 1.00 43.47 195 ALA A N 1
ATOM 1478 C CA . ALA A 1 195 ? -19.770 5.380 18.748 1.00 43.47 195 ALA A CA 1
ATOM 1479 C C . ALA A 1 195 ? -21.064 4.752 19.300 1.00 43.47 195 ALA A C 1
ATOM 1481 O O . ALA A 1 195 ? -21.833 4.198 18.526 1.00 43.47 195 ALA A O 1
ATOM 1482 N N . ASP A 1 196 ? -21.333 4.907 20.600 1.00 38.22 196 ASP A N 1
ATOM 1483 C CA . ASP A 1 196 ? -22.527 4.344 21.254 1.00 38.22 196 ASP A CA 1
ATOM 1484 C C . ASP A 1 196 ? -23.801 5.185 21.025 1.00 38.22 196 ASP A C 1
ATOM 1486 O O . ASP A 1 196 ? -24.913 4.727 21.278 1.00 38.22 196 ASP A O 1
ATOM 1490 N N . ALA A 1 197 ? -23.669 6.426 20.539 1.00 43.94 197 ALA A N 1
ATOM 1491 C CA . ALA A 1 197 ? -24.808 7.316 20.292 1.00 43.94 197 ALA A CA 1
ATOM 1492 C C . ALA A 1 197 ? -25.589 6.982 19.004 1.00 43.94 197 ALA A C 1
ATOM 1494 O O . ALA A 1 197 ? -26.710 7.459 18.844 1.00 43.94 197 ALA A O 1
ATOM 1495 N N . ASP A 1 198 ? -25.016 6.165 18.114 1.00 43.88 198 ASP A N 1
ATOM 1496 C CA . ASP A 1 198 ? -25.627 5.754 16.837 1.00 43.88 198 ASP A CA 1
ATOM 1497 C C . ASP A 1 198 ? -26.243 4.337 16.906 1.00 43.88 198 ASP A C 1
ATOM 1499 O O . ASP A 1 198 ? -26.770 3.823 15.923 1.00 43.88 198 ASP A O 1
ATOM 1503 N N . GLU A 1 199 ? -26.205 3.702 18.086 1.00 45.59 199 GLU A N 1
ATOM 1504 C CA . GLU A 1 199 ? -26.729 2.351 18.351 1.00 45.59 199 GLU A CA 1
ATOM 1505 C C . GLU A 1 199 ? -27.975 2.351 19.264 1.00 45.59 199 GLU A C 1
ATOM 1507 O O . GLU A 1 199 ? -28.326 1.336 19.868 1.00 45.59 199 GLU A O 1
ATOM 1512 N N . ALA A 1 200 ? -28.691 3.477 19.369 1.00 37.03 200 ALA A N 1
ATOM 1513 C CA . ALA A 1 200 ? -29.990 3.491 20.039 1.00 37.03 200 ALA A CA 1
ATOM 1514 C C . ALA A 1 200 ? -31.034 2.760 19.165 1.00 37.03 200 ALA A C 1
ATOM 1516 O O . ALA A 1 200 ? -31.271 3.175 18.027 1.00 37.03 200 ALA A O 1
ATOM 1517 N N . PRO A 1 201 ? -31.687 1.686 19.652 1.00 42.09 201 PRO A N 1
ATOM 1518 C CA . PRO A 1 201 ? -32.699 0.994 18.869 1.00 42.09 201 PRO A CA 1
ATOM 1519 C C . PRO A 1 201 ? -33.893 1.925 18.648 1.00 42.09 201 PRO A C 1
ATOM 1521 O O . PRO A 1 201 ? -34.346 2.603 19.573 1.00 42.09 201 PRO A O 1
ATOM 1524 N N . ALA A 1 202 ? -34.422 1.933 17.423 1.00 50.34 202 ALA A N 1
ATOM 1525 C CA . ALA A 1 202 ? -35.716 2.527 17.127 1.00 50.34 202 ALA A CA 1
ATOM 1526 C C . ALA A 1 202 ? -36.772 1.819 17.988 1.00 50.34 202 ALA A C 1
ATOM 1528 O O . ALA A 1 202 ? -37.197 0.703 17.688 1.00 50.34 202 ALA A O 1
ATOM 1529 N N . VAL A 1 203 ? -37.143 2.450 19.102 1.00 45.44 203 VAL A N 1
ATOM 1530 C CA . VAL A 1 203 ? -38.270 2.026 19.926 1.00 45.44 203 VAL A CA 1
ATOM 1531 C C . VAL A 1 203 ? -39.509 2.123 19.044 1.00 45.44 203 VAL A C 1
ATOM 1533 O O . VAL A 1 203 ? -39.821 3.189 18.514 1.00 45.44 203 VAL A O 1
ATOM 1536 N N . GLY A 1 204 ? -40.154 0.976 18.838 1.00 45.94 204 GLY A N 1
ATOM 1537 C CA . GLY A 1 204 ? -41.380 0.862 18.067 1.00 45.94 204 GLY A CA 1
ATOM 1538 C C . GLY A 1 204 ? -42.458 1.796 18.606 1.00 45.94 204 GLY A C 1
ATOM 1539 O O . GLY A 1 204 ? -42.685 1.870 19.812 1.00 45.94 204 GLY A O 1
ATOM 1540 N N . ALA A 1 205 ? -43.117 2.494 17.689 1.00 38.66 205 ALA A N 1
ATOM 1541 C CA . ALA A 1 205 ? -44.443 3.029 17.923 1.00 38.66 205 ALA A CA 1
ATOM 1542 C C . ALA A 1 205 ? -45.432 1.988 17.386 1.00 38.66 205 ALA A C 1
ATOM 1544 O O . ALA A 1 205 ? -45.574 1.829 16.173 1.00 38.66 205 ALA A O 1
ATOM 1545 N N . GLU A 1 206 ? -46.028 1.228 18.302 1.00 45.06 206 GLU A N 1
ATOM 1546 C CA . GLU A 1 206 ? -47.335 0.617 18.075 1.00 45.06 206 GLU A CA 1
ATOM 1547 C C . GLU A 1 206 ? -48.386 1.735 18.071 1.00 45.06 206 GLU A C 1
ATOM 1549 O O . GLU A 1 206 ? -48.353 2.603 18.943 1.00 45.06 206 GLU A O 1
ATOM 1554 N N . ASP A 1 207 ? -49.253 1.719 17.058 1.00 46.19 207 ASP A N 1
ATOM 1555 C CA . ASP A 1 207 ? -50.719 1.798 17.174 1.00 46.19 207 ASP A CA 1
ATOM 1556 C C . ASP A 1 207 ? -51.355 1.271 15.871 1.00 46.19 207 ASP A C 1
ATOM 1558 O O . ASP A 1 207 ? -50.990 1.762 14.774 1.00 46.19 207 ASP A O 1
#

Sequence (207 aa):
MTWFEAVLWCNAASRVAGLDPAYRVEGRGVRWDVRSAGYRLPTEAEWEHACRGGTSGPRYGPVGAVAWTADDGGDGPRPVAGRLPNAFGLHDTLGNVWEWCWDYADTARYGEYRSLRGGGWADRPWNVRAGVRRGSAPDARIEDVGLRVAQGAVGEPGVPAAQGWSDAADRARAQVPGLLPLGWTPLTFPTAAAADADEAPAVGAED

Secondary structure (DSSP, 8-state):
--HHHHHHHHHHHHHHTT---SEEEETTEEEE-TT--SEEPPPHHHHHHHHHTT--SSSSS-HHHH-B-GGG--SSPPPTT-S---TTS---SSBSSEEEEEEES-TTTBTTPEEEES--TTS-TTT-STT-EEEE-TT---TTEEE--EES--S-TT--EETTEEHHHHHHHH---SSPPTT-BPPPPPPHHHHGGG---------

pLDDT: mean 92.17, std 14.46, range [37.03, 98.81]